Protein AF-A0A1V5MJ09-F1 (afdb_monomer)

Radius of gyration: 31.27 Å; Cα contacts (8 Å, |Δi|>4): 391; chains: 1; bounding box: 77×43×104 Å

Structure (mmCIF, N/CA/C/O backbone):
data_AF-A0A1V5MJ09-F1
#
_entry.id   AF-A0A1V5MJ09-F1
#
loop_
_atom_site.group_PDB
_atom_site.id
_atom_site.type_symbol
_atom_site.label_atom_id
_atom_site.label_alt_id
_atom_site.label_comp_id
_atom_site.label_asym_id
_atom_site.label_entity_id
_atom_site.label_seq_id
_atom_site.pdbx_PDB_ins_code
_atom_site.Cartn_x
_atom_site.Cartn_y
_atom_site.Cartn_z
_atom_site.occupancy
_atom_site.B_iso_or_equiv
_atom_site.auth_seq_id
_atom_site.auth_comp_id
_atom_site.auth_asym_id
_atom_site.auth_atom_id
_atom_site.pdbx_PDB_model_num
ATOM 1 N N . MET A 1 1 ? -15.866 18.749 19.474 1.00 56.16 1 MET A N 1
ATOM 2 C CA . MET A 1 1 ? -15.938 17.269 19.450 1.00 56.16 1 MET A CA 1
ATOM 3 C C . MET A 1 1 ? -15.645 16.747 20.850 1.00 56.16 1 MET A C 1
ATOM 5 O O . MET A 1 1 ? -14.815 17.347 21.524 1.00 56.16 1 MET A O 1
ATOM 9 N N . LYS A 1 2 ? -16.353 15.708 21.320 1.00 68.75 2 LYS A N 1
ATOM 10 C CA . LYS A 1 2 ? -16.026 15.053 22.602 1.00 68.75 2 LYS A CA 1
ATOM 11 C C . LYS A 1 2 ? -14.668 14.352 22.494 1.00 68.75 2 LYS A C 1
ATOM 13 O O . LYS A 1 2 ? -14.278 13.944 21.404 1.00 68.75 2 LYS A O 1
ATOM 18 N N . ALA A 1 3 ? -13.963 14.223 23.617 1.00 85.75 3 ALA A N 1
ATOM 19 C CA . ALA A 1 3 ? -12.730 13.445 23.673 1.00 85.75 3 ALA A CA 1
ATOM 20 C C . ALA A 1 3 ? -13.000 11.974 23.289 1.00 85.75 3 ALA A C 1
ATOM 22 O O . ALA A 1 3 ? -14.082 11.473 23.616 1.00 85.75 3 ALA A O 1
ATOM 23 N N . PRO A 1 4 ? -12.052 11.289 22.620 1.00 91.75 4 PRO A N 1
ATOM 24 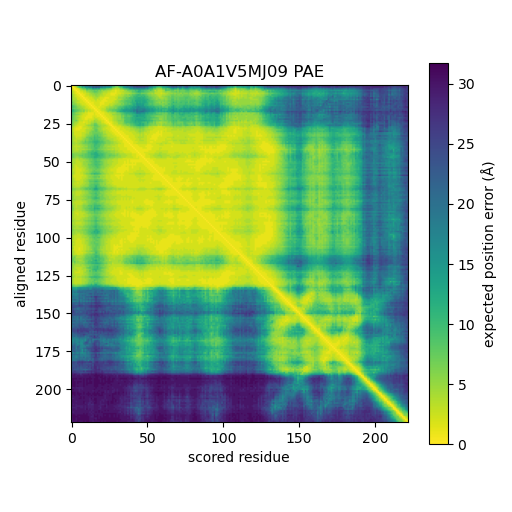C CA . PRO A 1 4 ? -12.192 9.872 22.312 1.00 91.75 4 PRO A CA 1
ATOM 25 C C . PRO A 1 4 ? -12.425 9.046 23.578 1.00 91.75 4 PRO A C 1
ATOM 27 O O . PRO A 1 4 ? -11.717 9.218 24.570 1.00 91.75 4 PRO A O 1
ATOM 30 N N . GLN A 1 5 ? -13.427 8.169 23.556 1.00 93.75 5 GLN A N 1
ATOM 31 C CA . GLN A 1 5 ? -13.810 7.363 24.713 1.00 93.75 5 GLN A CA 1
ATOM 32 C C . GLN A 1 5 ? -14.631 6.135 24.315 1.00 93.75 5 GLN A C 1
ATOM 34 O O . GLN A 1 5 ? -15.333 6.125 23.302 1.00 93.75 5 GLN A O 1
ATOM 39 N N . LYS A 1 6 ? -14.586 5.119 25.178 1.00 92.94 6 LYS A N 1
ATOM 40 C CA . LYS A 1 6 ? -15.503 3.976 25.159 1.00 92.94 6 LYS A CA 1
ATOM 41 C C . LYS A 1 6 ? -16.580 4.229 26.209 1.00 92.94 6 LYS A C 1
ATOM 43 O O . LYS A 1 6 ? -16.255 4.581 27.341 1.00 92.94 6 LYS A O 1
ATOM 48 N N . VAL A 1 7 ? -17.846 4.102 25.829 1.00 91.75 7 VAL A N 1
ATOM 49 C CA . VAL A 1 7 ? -18.998 4.434 26.679 1.00 91.75 7 VAL A CA 1
ATOM 50 C C . VAL A 1 7 ? -19.905 3.221 26.786 1.00 91.75 7 VAL A C 1
ATOM 52 O O . VAL A 1 7 ? -20.152 2.567 25.783 1.00 91.75 7 VAL A O 1
ATOM 55 N N . VAL A 1 8 ? -20.445 2.956 27.974 1.00 91.56 8 VAL A N 1
ATOM 56 C CA . VAL A 1 8 ? -21.533 1.992 28.193 1.00 91.56 8 VAL A CA 1
ATOM 57 C C . VAL A 1 8 ? -22.715 2.746 28.785 1.00 91.56 8 VAL A C 1
ATOM 59 O O . VAL A 1 8 ? -22.535 3.632 29.621 1.00 91.56 8 VAL A O 1
ATOM 62 N N . VAL A 1 9 ? -23.922 2.414 28.338 1.00 91.69 9 VAL A N 1
ATOM 63 C CA . VAL A 1 9 ? -25.163 2.924 28.924 1.00 91.69 9 VAL A CA 1
ATOM 64 C C . VAL A 1 9 ? -25.748 1.809 29.769 1.00 91.69 9 VAL A C 1
ATOM 66 O O . VAL A 1 9 ? -25.871 0.687 29.288 1.00 91.69 9 VAL A O 1
ATOM 69 N N . TYR A 1 10 ? -26.112 2.099 31.014 1.00 94.31 10 TYR A N 1
ATOM 70 C CA . TYR A 1 10 ? -26.772 1.121 31.867 1.00 94.31 10 TYR A CA 1
ATOM 71 C C . TYR A 1 10 ? -27.949 1.724 32.620 1.00 94.31 10 TYR A C 1
ATOM 73 O O . TYR A 1 10 ? -27.957 2.909 32.952 1.00 94.31 10 TYR A O 1
ATOM 81 N N . ALA A 1 11 ? -28.941 0.887 32.901 1.00 95.19 11 ALA A N 1
ATOM 82 C CA . ALA A 1 11 ? -30.053 1.193 33.782 1.00 95.19 11 ALA A CA 1
ATOM 83 C C . ALA A 1 11 ? -29.899 0.384 35.071 1.00 95.19 11 ALA A C 1
ATOM 85 O O . ALA A 1 11 ? -29.705 -0.831 35.025 1.00 95.19 11 ALA A O 1
ATOM 86 N N . ARG A 1 12 ? -29.996 1.059 36.220 1.00 96.25 12 ARG A N 1
ATOM 87 C CA . ARG A 1 12 ? -30.030 0.429 37.544 1.00 96.25 12 ARG A CA 1
ATOM 88 C C . ARG A 1 12 ? -31.443 0.530 38.101 1.00 96.25 12 ARG A C 1
ATOM 90 O O . ARG A 1 12 ? -31.898 1.617 38.441 1.00 96.25 12 ARG A O 1
ATOM 97 N N . LEU A 1 13 ? -32.110 -0.608 38.216 1.00 95.19 13 LEU A N 1
ATOM 98 C CA . LEU A 1 13 ? -33.423 -0.744 38.835 1.00 95.19 13 LEU A CA 1
ATOM 99 C C . LEU A 1 13 ? -33.209 -1.150 40.291 1.00 95.19 13 LEU A C 1
ATOM 101 O O . LEU A 1 13 ? -32.499 -2.121 40.546 1.00 95.19 13 LEU A O 1
ATOM 105 N N . ALA A 1 14 ? -33.785 -0.402 41.228 1.00 95.88 14 ALA A N 1
ATOM 106 C CA . ALA A 1 14 ? -33.755 -0.734 42.646 1.00 95.88 14 ALA A CA 1
ATOM 107 C C . ALA A 1 14 ? -35.166 -0.668 43.227 1.00 95.88 14 ALA A C 1
ATOM 109 O O . ALA A 1 14 ? -35.906 0.263 42.909 1.00 95.88 14 ALA A O 1
ATOM 110 N N . ASP A 1 15 ? -35.528 -1.640 44.061 1.00 95.25 15 ASP A N 1
ATOM 111 C CA . ASP A 1 15 ? -36.788 -1.610 44.805 1.00 95.25 15 ASP A CA 1
ATOM 112 C C . ASP A 1 15 ? -36.607 -1.048 46.228 1.00 95.25 15 ASP A C 1
ATOM 114 O O . ASP A 1 15 ? -35.489 -0.839 46.706 1.00 95.25 15 ASP A O 1
ATOM 118 N N . ASN A 1 16 ? -37.725 -0.796 46.917 1.00 94.62 16 ASN A N 1
ATOM 119 C CA . ASN A 1 16 ? -37.731 -0.231 48.274 1.00 94.62 16 ASN A CA 1
ATOM 120 C C . ASN A 1 16 ? -37.208 -1.196 49.352 1.00 94.62 16 ASN A C 1
ATOM 122 O O . ASN A 1 16 ? -37.076 -0.792 50.506 1.00 94.62 16 ASN A O 1
ATOM 126 N N . VAL A 1 17 ? -36.942 -2.458 49.002 1.00 94.88 17 VAL A N 1
ATOM 127 C CA . VAL A 1 17 ? -36.458 -3.494 49.928 1.00 94.88 17 VAL A CA 1
ATOM 128 C C . VAL A 1 17 ? -34.986 -3.845 49.649 1.00 94.88 17 VAL A C 1
ATOM 130 O O . VAL A 1 17 ? -34.391 -4.647 50.363 1.00 94.88 17 VAL A O 1
ATOM 133 N N . GLY A 1 18 ? -34.359 -3.185 48.668 1.00 92.94 18 GLY A N 1
ATOM 134 C CA . GLY A 1 18 ? -32.923 -3.238 48.404 1.00 92.94 18 GLY A CA 1
ATOM 135 C C . GLY A 1 18 ? -32.491 -4.179 47.277 1.00 92.94 18 GLY A C 1
ATOM 136 O O . GLY A 1 18 ? -31.287 -4.302 47.049 1.00 92.94 18 GLY A O 1
ATOM 137 N N . ASN A 1 19 ? -33.411 -4.810 46.539 1.00 95.75 19 ASN A N 1
ATOM 138 C CA . ASN A 1 19 ? -33.033 -5.608 45.370 1.00 95.75 19 ASN A CA 1
ATOM 139 C C . ASN A 1 19 ? -32.559 -4.697 44.235 1.00 95.75 19 ASN A C 1
ATOM 141 O O . ASN A 1 19 ? -33.131 -3.631 44.007 1.00 95.75 19 ASN A O 1
ATOM 145 N N . VAL A 1 20 ? -31.529 -5.128 43.500 1.00 97.25 20 VAL A N 1
ATOM 146 C CA . VAL A 1 20 ? -30.934 -4.364 42.396 1.00 97.25 20 VAL A CA 1
ATOM 147 C C . VAL A 1 20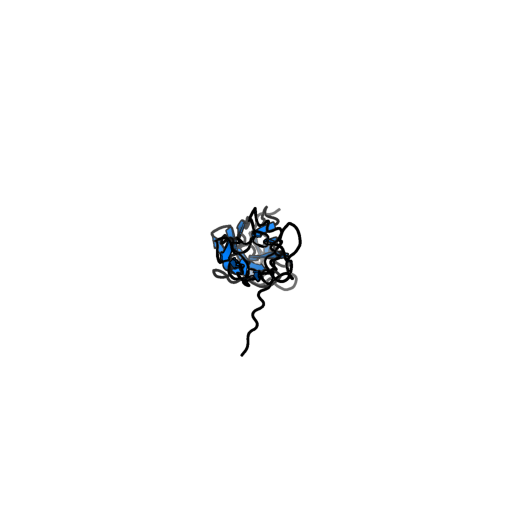 ? -30.832 -5.227 41.146 1.00 97.25 20 VAL A C 1
ATOM 149 O O . VAL A 1 20 ? -30.315 -6.338 41.197 1.00 97.25 20 VAL A O 1
ATOM 152 N N . THR A 1 21 ? -31.265 -4.692 40.005 1.00 96.69 21 THR A N 1
ATOM 153 C CA . THR A 1 21 ? -31.009 -5.259 38.672 1.00 96.69 21 THR A CA 1
ATOM 154 C C . THR A 1 21 ? -30.316 -4.221 37.799 1.00 96.69 21 THR A C 1
ATOM 156 O O . THR A 1 21 ? -30.685 -3.046 37.810 1.00 96.69 21 THR A O 1
ATOM 159 N N . ILE A 1 22 ? -29.307 -4.652 37.042 1.00 95.62 22 ILE A N 1
ATOM 160 C CA . ILE A 1 22 ? -28.576 -3.803 36.101 1.00 95.62 22 ILE A CA 1
ATOM 161 C C . ILE A 1 22 ? -28.806 -4.334 34.688 1.00 95.62 22 ILE A C 1
ATOM 163 O O . ILE A 1 22 ? -28.605 -5.517 34.429 1.00 95.62 22 ILE A O 1
ATOM 167 N N . ILE A 1 23 ? -29.208 -3.446 33.783 1.00 94.75 23 ILE A N 1
ATOM 168 C CA . ILE A 1 23 ? -29.327 -3.717 32.348 1.00 94.75 23 ILE A CA 1
ATOM 169 C C . ILE A 1 23 ? -28.278 -2.857 31.648 1.00 94.75 23 ILE A C 1
ATOM 171 O O . ILE A 1 23 ? -28.276 -1.645 31.842 1.00 94.75 23 ILE A O 1
ATOM 175 N N . ASN A 1 24 ? -27.401 -3.463 30.848 1.00 93.62 24 ASN A N 1
ATOM 176 C CA . ASN A 1 24 ? -26.305 -2.771 30.164 1.00 93.62 24 ASN A CA 1
ATOM 177 C C . ASN A 1 24 ? -26.503 -2.786 28.645 1.00 93.62 24 ASN A C 1
ATOM 179 O O . ASN A 1 24 ? -27.036 -3.749 28.096 1.00 93.62 24 ASN A O 1
ATOM 183 N N . SER A 1 25 ? -26.027 -1.742 27.971 1.00 91.38 25 SER A N 1
ATOM 184 C CA . SER A 1 25 ? -25.791 -1.762 26.531 1.00 91.38 25 SER A CA 1
ATOM 185 C C . SER A 1 25 ? -24.489 -2.492 26.200 1.00 91.38 25 SER A C 1
ATOM 187 O O . SER A 1 25 ? -23.630 -2.685 27.060 1.00 91.38 25 SER A O 1
ATOM 189 N N . ASP A 1 26 ? -24.309 -2.821 24.923 1.00 86.19 26 ASP A N 1
ATOM 190 C CA . ASP A 1 26 ? -23.051 -3.367 24.394 1.00 86.19 26 ASP A CA 1
ATOM 191 C C . ASP A 1 26 ? -21.914 -2.329 24.315 1.00 86.19 26 ASP A C 1
ATOM 193 O O . ASP A 1 26 ? -20.774 -2.658 24.004 1.00 86.19 26 ASP A O 1
ATOM 197 N N . GLY A 1 27 ? -22.222 -1.064 24.604 1.00 89.69 27 GLY A N 1
ATOM 198 C CA . GLY A 1 27 ? -21.291 0.053 24.529 1.00 89.69 27 GLY A CA 1
ATOM 199 C C . GLY A 1 27 ? -21.199 0.730 23.157 1.00 89.69 27 GLY A C 1
ATOM 200 O O . GLY A 1 27 ? -21.798 0.310 22.173 1.00 89.69 27 GLY A O 1
ATOM 201 N N . MET A 1 28 ? -20.479 1.851 23.121 1.00 89.75 28 MET A N 1
ATOM 202 C CA . MET A 1 28 ? -20.224 2.679 21.941 1.00 89.75 28 MET A CA 1
ATOM 203 C C . MET A 1 28 ? -18.794 3.222 21.991 1.00 89.75 28 MET A C 1
ATOM 205 O O . MET A 1 28 ? -18.310 3.633 23.050 1.00 89.75 28 MET A O 1
ATOM 209 N N . VAL A 1 29 ? -18.133 3.272 20.835 1.00 92.94 29 VAL A N 1
ATOM 210 C CA . VAL A 1 29 ? -16.798 3.859 20.679 1.00 92.94 29 VAL A CA 1
ATOM 211 C C . VAL A 1 29 ? -16.931 5.199 19.968 1.00 92.94 29 VAL A C 1
ATOM 2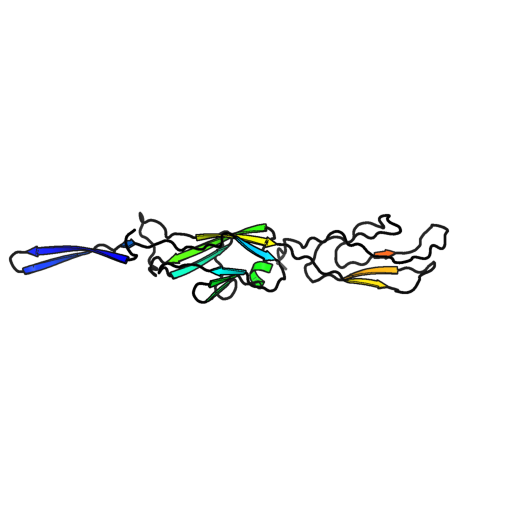13 O O . VAL A 1 29 ? -17.369 5.257 18.826 1.00 92.94 29 VAL A O 1
ATOM 216 N N . ILE A 1 30 ? -16.543 6.279 20.642 1.00 92.88 30 ILE A N 1
ATOM 217 C CA . ILE A 1 30 ? -16.445 7.614 20.047 1.00 92.88 30 ILE A CA 1
ATOM 218 C C . ILE A 1 30 ? -14.963 7.886 19.820 1.00 92.88 30 ILE A C 1
ATOM 220 O O . ILE A 1 30 ? -14.179 7.836 20.768 1.00 92.88 30 ILE A O 1
ATOM 224 N N . TYR A 1 31 ? -14.572 8.176 18.584 1.00 94.50 31 TYR A N 1
ATOM 225 C CA . TYR A 1 31 ? -13.174 8.349 18.203 1.00 94.50 31 TYR A CA 1
ATOM 226 C C . TYR A 1 31 ? -13.007 9.493 17.201 1.00 94.50 31 TYR A C 1
ATOM 228 O O . TYR A 1 31 ? -13.979 9.987 16.636 1.00 94.50 31 TYR A O 1
ATOM 236 N N . ASN A 1 32 ? -11.763 9.939 17.034 1.00 95.25 32 ASN A N 1
ATOM 237 C CA . ASN A 1 32 ? -11.392 10.858 15.965 1.00 95.25 32 ASN A CA 1
ATOM 238 C C . ASN A 1 32 ? -10.736 10.059 14.847 1.00 95.25 32 ASN A C 1
ATOM 240 O O . ASN A 1 32 ? -9.956 9.145 15.128 1.00 95.25 32 ASN A O 1
ATOM 244 N N . ASP A 1 33 ? -11.000 10.448 13.610 1.00 95.81 33 ASP A N 1
ATOM 245 C CA . ASP A 1 33 ? -10.371 9.836 12.450 1.00 95.81 33 ASP A CA 1
ATOM 246 C C . ASP A 1 33 ? -8.855 10.053 12.466 1.00 95.81 33 ASP A C 1
ATOM 248 O O . ASP A 1 33 ? -8.345 11.067 12.965 1.00 95.81 33 ASP A O 1
ATOM 252 N N . ILE A 1 34 ? -8.128 9.069 11.936 1.00 96.00 34 ILE A N 1
ATOM 253 C CA . ILE A 1 34 ? -6.695 9.222 11.694 1.00 96.00 34 ILE A CA 1
ATOM 254 C C . ILE A 1 34 ? -6.471 10.320 10.655 1.00 96.00 34 ILE A C 1
ATOM 256 O O . ILE A 1 34 ? -7.369 10.642 9.882 1.00 96.00 34 ILE A O 1
ATOM 260 N N . LYS A 1 35 ? -5.270 10.899 10.635 1.00 96.12 35 LYS A N 1
ATOM 261 C CA . LYS A 1 35 ? -4.941 11.941 9.661 1.00 96.12 35 LYS A CA 1
ATOM 262 C C . LYS A 1 35 ? -3.513 11.830 9.168 1.00 96.12 35 LYS A C 1
ATOM 264 O O . LYS A 1 35 ? -2.600 11.553 9.943 1.00 96.12 35 LYS A O 1
ATOM 269 N N . THR A 1 36 ? -3.300 12.154 7.901 1.00 97.25 36 THR A N 1
ATOM 270 C CA . THR A 1 36 ? -1.975 12.465 7.357 1.00 97.25 36 THR A CA 1
ATOM 271 C C . THR A 1 36 ? -2.004 13.786 6.588 1.00 97.25 36 THR A C 1
ATOM 273 O O . THR A 1 36 ? -3.059 14.266 6.179 1.00 97.25 36 THR A O 1
ATOM 276 N N . THR A 1 37 ? -0.844 14.418 6.423 1.00 96.38 37 THR A N 1
ATOM 277 C CA . THR A 1 37 ? -0.671 15.565 5.514 1.00 96.38 37 THR A CA 1
ATOM 278 C C . THR A 1 37 ? -0.217 15.127 4.121 1.00 96.38 37 THR A C 1
ATOM 280 O O . THR A 1 37 ? -0.211 15.936 3.194 1.00 96.38 37 THR A O 1
ATOM 283 N N . VAL A 1 38 ? 0.165 13.857 3.961 1.00 96.81 38 VAL A N 1
ATOM 284 C CA . VAL A 1 38 ? 0.625 13.290 2.693 1.00 96.81 38 VAL A CA 1
ATOM 285 C C . VAL A 1 38 ? -0.577 12.842 1.872 1.00 96.81 38 VAL A C 1
ATOM 287 O O . VAL A 1 38 ? -1.235 11.866 2.205 1.00 96.81 38 VAL A O 1
ATOM 290 N N . ILE A 1 39 ? -0.828 13.530 0.762 1.00 96.19 39 ILE A N 1
ATOM 291 C CA . ILE A 1 39 ? -1.904 13.174 -0.178 1.00 96.19 39 ILE A CA 1
ATOM 292 C C . ILE A 1 39 ? -1.449 12.192 -1.265 1.00 96.19 39 ILE A C 1
ATOM 294 O O . ILE A 1 39 ? -2.274 11.500 -1.857 1.00 96.19 39 ILE A O 1
ATOM 298 N N . GLN A 1 40 ? -0.139 12.128 -1.542 1.00 98.19 40 GLN A N 1
ATOM 299 C CA . GLN A 1 40 ? 0.424 11.230 -2.544 1.00 98.19 40 GLN A CA 1
ATOM 300 C C . GLN A 1 40 ? 1.882 10.861 -2.247 1.00 98.19 40 GLN A C 1
ATOM 302 O O . GLN A 1 40 ? 2.722 11.728 -2.000 1.00 98.19 40 GLN A O 1
ATOM 307 N N . LEU A 1 41 ? 2.196 9.574 -2.372 1.00 98.31 41 LEU A N 1
ATOM 308 C CA . LEU A 1 41 ? 3.550 9.039 -2.419 1.00 98.31 41 LEU A CA 1
ATOM 309 C C . LEU A 1 41 ? 4.036 8.939 -3.864 1.00 98.31 41 LEU A C 1
ATOM 311 O O . LEU A 1 41 ? 3.273 8.659 -4.785 1.00 98.31 41 LEU A O 1
ATOM 315 N N . ASN A 1 42 ? 5.332 9.148 -4.064 1.00 97.56 42 ASN A N 1
ATOM 316 C CA . ASN A 1 42 ? 5.982 8.947 -5.351 1.00 97.56 42 ASN A CA 1
ATOM 317 C C . ASN A 1 42 ? 7.102 7.932 -5.170 1.00 97.56 42 ASN A C 1
ATOM 319 O O . ASN A 1 42 ? 7.968 8.126 -4.319 1.00 97.56 42 ASN A O 1
ATOM 323 N N . TYR A 1 43 ? 7.111 6.898 -6.000 1.00 97.31 43 TYR A N 1
ATOM 324 C CA . TYR A 1 43 ? 8.162 5.892 -5.995 1.00 97.31 43 TYR A CA 1
ATOM 325 C C . TYR A 1 43 ? 8.719 5.733 -7.401 1.00 97.31 43 TYR A C 1
ATOM 327 O O . TYR A 1 43 ? 7.962 5.564 -8.349 1.00 97.31 43 TYR A O 1
ATOM 335 N N . THR A 1 44 ? 10.039 5.790 -7.543 1.00 93.62 44 THR A N 1
ATOM 336 C CA . THR A 1 44 ? 10.707 5.445 -8.800 1.00 93.62 44 THR A CA 1
ATOM 337 C C . THR A 1 44 ? 11.163 3.999 -8.713 1.00 93.62 44 THR A C 1
ATOM 339 O O . THR A 1 44 ? 11.877 3.649 -7.769 1.00 93.62 44 THR A O 1
ATOM 342 N N . LYS A 1 45 ? 10.768 3.182 -9.695 1.00 87.75 45 LYS A N 1
ATOM 343 C CA . LYS A 1 45 ? 11.176 1.774 -9.779 1.00 87.75 45 LYS A CA 1
ATOM 344 C C . LYS A 1 45 ? 12.699 1.627 -9.696 1.00 87.75 45 LYS A C 1
ATOM 346 O O . LYS A 1 45 ? 13.431 2.510 -10.144 1.00 87.75 45 LYS A O 1
ATOM 351 N N . LEU A 1 46 ? 13.171 0.532 -9.110 1.00 85.25 46 LEU A N 1
ATOM 352 C CA . LEU A 1 46 ? 14.576 0.163 -8.916 1.00 85.25 46 LEU A CA 1
ATOM 353 C C . LEU A 1 46 ? 15.389 1.175 -8.094 1.00 85.25 46 LEU A C 1
ATOM 355 O O . LEU A 1 46 ? 16.617 1.123 -8.069 1.00 85.25 46 LEU A O 1
ATOM 359 N N . SER A 1 47 ? 14.726 2.106 -7.400 1.00 88.00 47 SER A N 1
ATOM 360 C CA . SER A 1 47 ? 15.414 3.073 -6.538 1.00 88.00 47 SER A CA 1
ATOM 361 C C . SER A 1 47 ? 16.000 2.441 -5.273 1.00 88.00 47 SER A C 1
ATOM 363 O O . SER A 1 47 ? 16.818 3.082 -4.615 1.00 88.00 47 SER A O 1
ATOM 365 N N . ASN A 1 48 ? 15.582 1.215 -4.924 1.00 89.75 48 ASN A N 1
ATOM 366 C CA . ASN A 1 48 ? 15.935 0.506 -3.687 1.00 89.75 48 ASN A CA 1
ATOM 367 C C . ASN A 1 48 ? 15.622 1.305 -2.407 1.00 89.75 48 ASN A C 1
ATOM 369 O O . ASN A 1 48 ? 16.254 1.111 -1.368 1.00 89.75 48 ASN A O 1
ATOM 373 N N . LYS A 1 49 ? 14.669 2.243 -2.483 1.00 95.25 49 LYS A N 1
ATOM 374 C CA . LYS A 1 49 ? 14.253 3.097 -1.366 1.00 95.25 49 LYS A CA 1
ATOM 375 C C . LYS A 1 49 ? 12.780 2.892 -1.067 1.00 95.25 49 LYS A C 1
ATOM 377 O O . LYS A 1 49 ? 11.939 3.156 -1.919 1.00 95.25 49 LYS A O 1
ATOM 382 N N . ASP A 1 50 ? 12.478 2.443 0.142 1.00 98.06 50 ASP A N 1
ATOM 383 C CA . ASP A 1 50 ? 11.100 2.308 0.611 1.00 98.06 50 ASP A CA 1
ATOM 384 C C . ASP A 1 50 ? 10.373 3.663 0.548 1.00 98.06 50 ASP A C 1
ATOM 386 O O . ASP A 1 50 ? 10.961 4.715 0.817 1.00 98.06 50 ASP A O 1
ATOM 390 N N . ALA A 1 51 ? 9.085 3.639 0.202 1.00 98.12 51 ALA A N 1
ATOM 391 C CA . ALA A 1 51 ? 8.224 4.815 0.292 1.00 98.12 51 ALA A CA 1
ATOM 392 C C . ALA A 1 51 ? 7.542 4.823 1.660 1.00 98.12 51 ALA A C 1
ATOM 394 O O . ALA A 1 51 ? 7.081 3.778 2.116 1.00 98.12 51 ALA A O 1
ATOM 395 N N . SER A 1 52 ? 7.454 5.975 2.323 1.00 97.75 52 SER A N 1
ATOM 396 C CA . SER A 1 52 ? 6.885 6.037 3.667 1.00 97.75 52 SER A CA 1
ATOM 397 C C . SER A 1 52 ? 5.875 7.155 3.857 1.00 97.75 52 SER A C 1
ATOM 399 O O . SER A 1 52 ? 5.977 8.230 3.268 1.00 97.75 52 SER A O 1
ATOM 401 N N . VAL A 1 53 ? 4.901 6.887 4.720 1.00 98.31 53 VAL A N 1
ATOM 402 C CA . VAL A 1 53 ? 3.890 7.842 5.172 1.00 98.31 53 VAL A CA 1
ATOM 403 C C . VAL A 1 53 ? 3.796 7.786 6.692 1.00 98.31 53 VAL A C 1
ATOM 405 O O . VAL A 1 53 ? 3.934 6.721 7.294 1.00 98.31 53 VAL A O 1
ATOM 408 N N . SER A 1 54 ? 3.576 8.945 7.307 1.00 97.62 54 SER A N 1
ATOM 409 C CA . SER A 1 54 ? 3.298 9.064 8.736 1.00 97.62 54 SER A CA 1
ATOM 410 C C . SER A 1 54 ? 1.835 9.415 8.962 1.00 97.62 54 SER A C 1
ATOM 412 O O . SER A 1 54 ? 1.271 10.235 8.225 1.00 97.62 54 SER A O 1
ATOM 414 N N . TYR A 1 55 ? 1.244 8.821 9.994 1.00 98.00 55 TYR A N 1
ATOM 415 C CA . TYR A 1 55 ? -0.117 9.104 10.433 1.00 98.00 55 TYR A CA 1
ATOM 416 C C . TYR A 1 55 ? -0.136 9.665 11.852 1.00 98.00 55 TYR A C 1
ATOM 418 O O . TYR A 1 55 ? 0.608 9.239 12.736 1.00 98.00 55 TYR A O 1
ATOM 426 N N . ASP A 1 56 ? -1.055 10.589 12.098 1.00 97.50 56 ASP A N 1
ATOM 427 C CA . ASP A 1 56 ? -1.561 10.834 13.438 1.00 97.50 56 ASP A CA 1
ATOM 428 C C . ASP A 1 56 ? -2.717 9.867 13.691 1.00 97.50 56 ASP A C 1
ATOM 430 O O . ASP A 1 56 ? -3.825 10.046 13.182 1.00 97.50 56 ASP A O 1
ATOM 434 N N . PHE A 1 57 ? -2.438 8.816 14.460 1.00 96.06 57 PHE A N 1
ATOM 435 C CA . PHE A 1 57 ? -3.414 7.772 14.745 1.00 96.06 57 PHE A CA 1
ATOM 436 C C . PHE A 1 57 ? -4.525 8.215 15.705 1.00 96.06 57 PHE A C 1
ATOM 438 O O . PHE A 1 57 ? -5.508 7.492 15.840 1.00 96.06 57 PHE A O 1
ATOM 445 N N . LYS A 1 58 ? -4.410 9.368 16.384 1.00 95.31 58 LYS A N 1
ATOM 446 C CA . LYS A 1 58 ? -5.445 9.895 17.300 1.00 95.31 58 LYS A CA 1
ATOM 447 C C . LYS A 1 58 ? -5.982 8.878 18.329 1.00 95.31 58 LYS A C 1
ATOM 449 O O . LYS A 1 58 ? -7.141 8.944 18.732 1.00 95.31 58 LYS A O 1
ATOM 454 N N . GLY A 1 59 ? -5.126 7.957 18.781 1.00 94.25 59 GLY A N 1
ATOM 455 C CA . GLY A 1 59 ? -5.469 6.893 19.735 1.00 94.25 59 GLY A CA 1
ATOM 456 C C . GLY A 1 59 ? -6.057 5.623 19.109 1.00 94.25 59 GLY A C 1
ATOM 457 O O . GLY A 1 59 ? -6.294 4.655 19.826 1.00 94.25 59 GLY A O 1
ATOM 458 N N . ASN A 1 60 ? -6.271 5.596 17.793 1.00 96.75 60 ASN A N 1
ATOM 459 C CA . ASN A 1 60 ? -6.635 4.387 17.061 1.00 96.75 60 ASN A CA 1
ATOM 460 C C . ASN A 1 60 ? -5.425 3.462 16.896 1.00 96.75 60 ASN A C 1
ATOM 462 O O . ASN A 1 60 ? -4.271 3.882 16.991 1.00 96.75 60 ASN A O 1
ATOM 466 N N . THR A 1 61 ? -5.691 2.188 16.626 1.00 96.81 61 THR A N 1
ATOM 467 C CA . THR A 1 61 ? -4.647 1.185 16.397 1.00 96.81 61 THR A CA 1
ATOM 468 C C . THR A 1 61 ? -4.645 0.794 14.931 1.00 96.81 61 THR A C 1
ATOM 470 O O . THR A 1 61 ? -5.697 0.459 14.394 1.00 96.81 61 THR A O 1
ATOM 473 N N . PHE A 1 62 ? -3.481 0.817 14.283 1.00 97.50 62 PHE A N 1
ATOM 474 C CA . PHE A 1 62 ? -3.345 0.335 12.910 1.00 97.50 62 PHE A CA 1
ATOM 475 C C . PHE A 1 62 ? -3.896 -1.094 12.771 1.00 97.50 62 PHE A C 1
ATOM 477 O O . PHE A 1 62 ? -3.612 -1.951 13.610 1.00 97.50 62 PHE A O 1
ATOM 484 N N . LYS A 1 63 ? -4.670 -1.343 11.710 1.00 96.94 63 LYS A N 1
ATOM 485 C CA . LYS A 1 63 ? -5.241 -2.658 11.403 1.00 96.94 63 LYS A CA 1
ATOM 486 C C . LYS A 1 63 ? -4.543 -3.290 10.205 1.00 96.94 63 LYS A C 1
ATOM 488 O O . LYS A 1 63 ? -3.899 -4.324 10.345 1.00 96.94 63 LYS A O 1
ATOM 493 N N . GLU A 1 64 ? -4.669 -2.669 9.040 1.00 97.44 64 GLU A N 1
ATOM 494 C CA . GLU A 1 64 ? -4.156 -3.197 7.776 1.00 97.44 64 GLU A CA 1
ATOM 495 C C . GLU A 1 64 ? -3.936 -2.070 6.764 1.00 97.44 64 GLU A C 1
ATOM 497 O O . GLU A 1 64 ? -4.487 -0.969 6.879 1.00 97.44 64 GLU A O 1
ATOM 502 N N . LEU A 1 65 ? -3.105 -2.377 5.772 1.00 98.38 65 LEU A N 1
ATOM 503 C CA . LEU A 1 65 ? -2.799 -1.522 4.638 1.00 98.38 65 LEU A CA 1
ATOM 504 C C . LEU A 1 65 ? -3.254 -2.248 3.378 1.00 98.38 65 LEU A C 1
ATOM 506 O O . LEU A 1 65 ? -2.914 -3.417 3.189 1.00 98.38 65 LEU A O 1
ATOM 510 N N . LEU A 1 66 ? -4.003 -1.562 2.527 1.00 98.38 66 LEU A N 1
ATOM 511 C CA . LEU A 1 66 ? -4.442 -2.087 1.245 1.00 98.38 66 LEU A CA 1
ATOM 512 C C . LEU A 1 66 ? -3.854 -1.250 0.117 1.00 98.38 66 LEU A C 1
ATOM 514 O O . LEU A 1 66 ? -3.738 -0.028 0.237 1.00 98.38 66 LEU A O 1
ATOM 518 N N . LEU A 1 67 ? -3.535 -1.909 -0.990 1.00 98.06 67 LEU A N 1
ATOM 519 C CA . LEU A 1 67 ? -3.243 -1.265 -2.262 1.00 98.06 67 LEU A CA 1
ATOM 520 C C . LEU A 1 67 ? -4.258 -1.747 -3.294 1.00 98.06 67 LEU A C 1
ATOM 522 O O . LEU A 1 67 ? -4.342 -2.947 -3.528 1.00 98.06 67 LEU A O 1
ATOM 526 N N . ASP A 1 68 ? -5.021 -0.827 -3.884 1.00 96.69 68 ASP A N 1
ATOM 527 C CA . ASP A 1 68 ? -6.080 -1.144 -4.858 1.00 96.69 68 ASP A CA 1
ATOM 528 C C . ASP A 1 68 ? -6.986 -2.300 -4.390 1.00 96.69 68 ASP A C 1
ATOM 530 O O . ASP A 1 68 ? -7.256 -3.250 -5.118 1.00 96.69 68 ASP A O 1
ATOM 534 N N . ASP A 1 69 ? -7.409 -2.228 -3.123 1.00 94.12 69 ASP A N 1
ATOM 535 C CA . ASP A 1 69 ? -8.260 -3.212 -2.434 1.00 94.12 69 ASP A CA 1
ATOM 536 C C . ASP A 1 69 ? -7.617 -4.585 -2.149 1.00 94.12 69 ASP A C 1
ATOM 538 O O . ASP A 1 69 ? -8.264 -5.470 -1.588 1.00 94.12 69 ASP A O 1
ATOM 542 N N . VAL A 1 70 ? -6.320 -4.748 -2.420 1.00 96.69 70 VAL A N 1
ATOM 543 C CA . VAL A 1 70 ? -5.538 -5.923 -2.014 1.00 96.69 70 VAL A CA 1
ATOM 544 C C . VAL A 1 70 ? -4.865 -5.669 -0.670 1.00 96.69 70 VAL A C 1
ATOM 546 O O . VAL A 1 70 ? -4.084 -4.729 -0.523 1.00 96.69 70 VAL A O 1
ATOM 549 N N . VAL A 1 71 ? -5.139 -6.531 0.311 1.00 98.00 71 VAL A N 1
ATOM 550 C CA . VAL A 1 71 ? -4.494 -6.481 1.631 1.00 98.00 71 VAL A CA 1
ATOM 551 C C . VAL A 1 71 ? -3.014 -6.831 1.502 1.00 98.00 71 VAL A C 1
ATOM 553 O O . VAL A 1 71 ? -2.652 -7.892 0.992 1.00 98.00 71 VAL A O 1
ATOM 556 N N . LEU A 1 72 ? -2.157 -5.941 1.996 1.00 98.50 72 LEU A N 1
ATOM 557 C CA . LEU A 1 72 ? -0.713 -6.127 1.989 1.00 98.50 72 LEU A CA 1
ATOM 558 C C . LEU A 1 72 ? -0.250 -6.948 3.196 1.00 98.50 72 LEU A C 1
ATOM 560 O O . LEU A 1 72 ? -0.853 -6.919 4.270 1.00 98.50 72 LEU A O 1
ATOM 564 N N . ARG A 1 73 ? 0.867 -7.662 3.046 1.00 98.25 73 ARG A N 1
ATOM 565 C CA . ARG A 1 73 ? 1.442 -8.498 4.106 1.00 98.25 73 ARG A CA 1
ATOM 566 C C . ARG A 1 73 ? 2.454 -7.707 4.929 1.00 98.25 73 ARG A C 1
ATOM 568 O O . ARG A 1 73 ? 3.467 -7.229 4.411 1.00 98.25 73 ARG A O 1
ATOM 575 N N . ASN A 1 74 ? 2.212 -7.619 6.233 1.00 97.19 74 ASN A N 1
ATOM 576 C CA . ASN A 1 74 ? 3.140 -6.997 7.174 1.00 97.19 74 ASN A CA 1
ATOM 577 C C . ASN A 1 74 ? 4.492 -7.740 7.200 1.00 97.19 74 ASN A C 1
ATOM 579 O O . ASN A 1 74 ? 4.536 -8.966 7.121 1.00 97.19 74 ASN A O 1
ATOM 583 N N . ASN A 1 75 ? 5.586 -6.992 7.325 1.00 97.38 75 ASN A N 1
ATOM 584 C CA . ASN A 1 75 ? 6.982 -7.432 7.237 1.00 97.38 75 ASN A CA 1
ATOM 585 C C . ASN A 1 75 ? 7.411 -8.054 5.896 1.00 97.38 75 ASN A C 1
ATOM 587 O O . ASN A 1 75 ? 8.534 -8.546 5.795 1.00 97.38 75 ASN A O 1
ATOM 591 N N . VAL A 1 76 ? 6.565 -8.002 4.862 1.00 97.75 76 VAL A N 1
ATOM 592 C CA . VAL A 1 76 ? 6.903 -8.471 3.509 1.00 97.75 76 VAL A CA 1
ATOM 593 C C . VAL A 1 76 ? 6.693 -7.359 2.489 1.00 97.75 76 VAL A C 1
ATOM 595 O O . VAL A 1 76 ? 7.643 -6.941 1.834 1.00 97.75 76 VAL A O 1
ATOM 598 N N . ASP A 1 77 ? 5.468 -6.844 2.399 1.00 98.56 77 ASP A N 1
ATOM 599 C CA . ASP A 1 77 ? 5.093 -5.797 1.445 1.00 98.56 77 ASP A CA 1
ATOM 600 C C . ASP A 1 77 ? 5.253 -4.398 2.067 1.00 98.56 77 ASP A C 1
ATOM 602 O O . ASP A 1 77 ? 5.526 -3.411 1.381 1.00 98.56 77 ASP A O 1
ATOM 606 N N . TYR A 1 78 ? 5.134 -4.309 3.395 1.00 98.62 78 TYR A N 1
ATOM 607 C CA . TYR A 1 78 ? 5.372 -3.094 4.169 1.00 98.62 78 TYR A CA 1
ATOM 608 C C . TYR A 1 78 ? 5.853 -3.410 5.594 1.00 98.62 78 TYR A C 1
ATOM 610 O O . TYR A 1 78 ? 5.738 -4.538 6.066 1.00 98.62 78 TYR A O 1
ATOM 618 N N . THR A 1 79 ? 6.381 -2.408 6.295 1.00 98.25 79 THR A N 1
ATOM 619 C CA . THR A 1 79 ? 6.738 -2.466 7.727 1.00 98.25 79 THR A CA 1
ATOM 620 C C . THR A 1 79 ? 6.195 -1.248 8.467 1.00 98.25 79 THR A C 1
ATOM 622 O O . THR A 1 79 ? 6.015 -0.193 7.858 1.00 98.25 79 THR A O 1
ATOM 625 N N . ILE A 1 80 ? 5.985 -1.359 9.779 1.00 97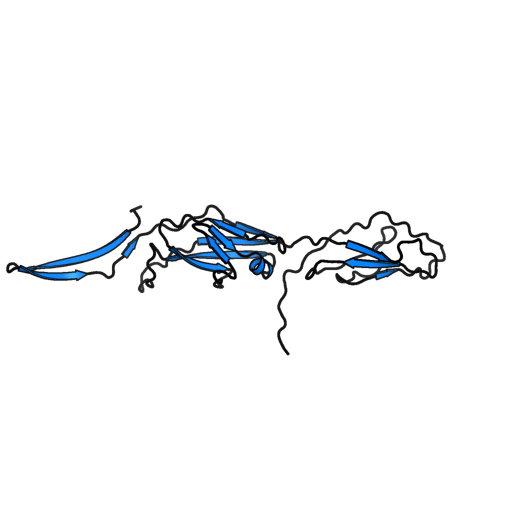.44 80 ILE A N 1
ATOM 626 C CA . ILE A 1 80 ? 5.513 -0.258 10.631 1.00 97.44 80 ILE A CA 1
ATOM 627 C C . ILE A 1 80 ? 6.556 0.039 11.706 1.00 97.44 80 ILE A C 1
ATOM 629 O O . ILE A 1 80 ? 7.071 -0.881 12.338 1.00 97.44 80 ILE A O 1
ATOM 633 N N . ASN A 1 81 ? 6.842 1.319 11.939 1.00 96.44 81 ASN A N 1
ATOM 634 C CA . ASN A 1 81 ? 7.657 1.773 13.062 1.00 96.44 81 ASN A CA 1
ATOM 635 C C . ASN A 1 81 ? 7.030 3.022 13.696 1.00 96.44 81 ASN A C 1
ATOM 637 O O . ASN A 1 81 ? 7.088 4.121 13.137 1.00 96.44 81 ASN A O 1
ATOM 641 N N . GLY A 1 82 ? 6.403 2.843 14.860 1.00 95.06 82 GLY A N 1
ATOM 642 C CA . GLY A 1 82 ? 5.621 3.891 15.509 1.00 95.06 82 GLY A CA 1
ATOM 643 C C . GLY A 1 82 ? 4.510 4.390 14.586 1.00 95.06 82 GLY A C 1
ATOM 644 O O . GLY A 1 82 ? 3.658 3.617 14.156 1.00 95.06 82 GLY A O 1
ATOM 645 N N . ASN A 1 83 ? 4.554 5.677 14.250 1.00 96.38 83 ASN A N 1
ATOM 646 C CA . ASN A 1 83 ? 3.553 6.313 13.392 1.00 96.38 83 ASN A CA 1
ATOM 647 C C . ASN A 1 83 ? 3.836 6.175 11.889 1.00 96.38 83 ASN A C 1
ATOM 649 O O . ASN A 1 83 ? 3.040 6.637 11.071 1.00 96.38 83 ASN A O 1
ATOM 653 N N . TRP A 1 84 ? 4.969 5.574 11.526 1.00 97.81 84 TRP A N 1
ATOM 654 C CA . TRP A 1 84 ? 5.414 5.458 10.146 1.00 97.81 84 TRP A CA 1
ATOM 655 C C . TRP A 1 84 ? 5.093 4.093 9.561 1.00 97.81 84 TRP A C 1
ATOM 657 O O . TRP A 1 84 ? 5.403 3.057 10.150 1.00 97.81 84 TRP A O 1
ATOM 667 N N . ILE A 1 85 ? 4.549 4.112 8.351 1.00 98.31 85 ILE A N 1
ATOM 668 C CA . ILE A 1 85 ? 4.361 2.947 7.496 1.00 98.31 85 ILE A CA 1
ATOM 669 C C . ILE A 1 85 ? 5.341 3.065 6.333 1.00 98.31 85 ILE A C 1
ATOM 671 O O . ILE A 1 85 ? 5.388 4.099 5.669 1.00 98.31 85 ILE A O 1
ATOM 675 N N . TYR A 1 86 ? 6.113 2.010 6.087 1.00 98.38 86 TYR A N 1
ATOM 676 C CA . TYR A 1 86 ? 7.106 1.920 5.018 1.00 98.38 86 TYR A CA 1
ATOM 677 C C . TYR A 1 86 ? 6.688 0.834 4.030 1.00 98.38 86 TYR A C 1
ATOM 679 O O . TYR A 1 86 ? 6.756 -0.347 4.362 1.00 98.38 86 TYR A O 1
ATOM 687 N N . LEU A 1 87 ? 6.273 1.223 2.828 1.00 98.69 87 LEU A N 1
ATOM 688 C CA . LEU A 1 87 ? 6.043 0.327 1.697 1.00 98.69 87 LEU A CA 1
ATOM 689 C C . LEU A 1 87 ? 7.393 -0.120 1.131 1.00 98.69 87 LEU A C 1
ATOM 691 O O . LEU A 1 87 ? 8.220 0.715 0.749 1.00 98.69 87 LEU A O 1
ATOM 695 N N . LYS A 1 88 ? 7.616 -1.435 1.087 1.00 98.50 88 LYS A N 1
ATOM 696 C CA . LYS A 1 88 ? 8.899 -2.015 0.693 1.00 98.50 88 LYS A CA 1
ATOM 697 C C . LYS A 1 88 ? 9.158 -1.781 -0.785 1.00 98.50 88 LYS A C 1
ATOM 699 O O . LYS A 1 88 ? 8.325 -2.107 -1.626 1.00 98.50 88 LYS A O 1
ATOM 704 N N . SER A 1 89 ? 10.341 -1.272 -1.107 1.00 96.38 89 SER A N 1
ATOM 705 C CA . SER A 1 89 ? 10.791 -1.085 -2.492 1.00 96.38 89 SER A CA 1
ATOM 706 C C . SER A 1 89 ? 10.687 -2.371 -3.318 1.00 96.38 89 SER A C 1
ATOM 708 O O . SER A 1 89 ? 10.208 -2.319 -4.444 1.00 96.38 89 SER A O 1
ATOM 710 N N . SER A 1 90 ? 11.003 -3.530 -2.730 1.00 94.81 90 SER A N 1
ATOM 711 C CA . SER A 1 90 ? 10.835 -4.843 -3.369 1.00 94.81 90 SER A CA 1
ATOM 712 C C . SER A 1 90 ? 9.395 -5.140 -3.798 1.00 94.81 90 SER A C 1
ATOM 714 O O . SER A 1 90 ? 9.194 -5.745 -4.845 1.00 94.81 90 SER A O 1
ATOM 716 N N . TYR A 1 91 ? 8.397 -4.708 -3.023 1.00 97.00 91 TYR A N 1
ATOM 717 C CA . TYR A 1 91 ? 6.985 -4.820 -3.390 1.00 97.00 91 TYR A CA 1
ATOM 718 C C . TYR A 1 91 ? 6.597 -3.767 -4.432 1.00 97.00 91 TYR A C 1
ATOM 720 O O . TYR A 1 91 ? 5.986 -4.095 -5.448 1.00 97.00 91 TYR A O 1
ATOM 728 N N . LEU A 1 92 ? 7.008 -2.512 -4.234 1.00 96.88 92 LEU A N 1
ATOM 729 C CA . LEU A 1 92 ? 6.716 -1.405 -5.152 1.00 96.88 92 LEU A CA 1
ATOM 730 C C . LEU A 1 92 ? 7.282 -1.643 -6.565 1.00 96.88 92 LEU A C 1
ATOM 732 O O . LEU A 1 92 ? 6.685 -1.234 -7.563 1.00 96.88 92 LEU A O 1
ATOM 736 N N . ASP A 1 93 ? 8.398 -2.362 -6.670 1.00 93.44 93 ASP A N 1
ATOM 737 C CA . ASP A 1 93 ? 8.992 -2.773 -7.940 1.00 93.44 93 ASP A CA 1
ATOM 738 C C . ASP A 1 93 ? 8.180 -3.820 -8.707 1.00 93.44 93 ASP A C 1
ATOM 740 O O . ASP A 1 93 ? 8.350 -3.946 -9.922 1.00 93.44 93 ASP A O 1
ATOM 744 N N . THR A 1 94 ? 7.229 -4.496 -8.068 1.00 93.56 94 THR A N 1
ATOM 745 C CA . THR A 1 94 ? 6.312 -5.424 -8.752 1.00 93.56 94 THR A CA 1
ATOM 746 C C . THR A 1 94 ? 5.122 -4.719 -9.406 1.00 93.56 94 THR A C 1
ATOM 748 O O . THR A 1 94 ? 4.503 -5.266 -10.315 1.00 93.56 94 THR A O 1
ATOM 751 N N . LEU A 1 95 ? 4.821 -3.485 -8.989 1.00 93.44 95 LEU A N 1
ATOM 752 C CA . LEU A 1 95 ? 3.635 -2.752 -9.430 1.00 93.44 95 LEU A CA 1
ATOM 753 C C . LEU A 1 95 ? 3.790 -2.194 -10.848 1.00 93.44 95 LEU A C 1
ATOM 755 O O . LEU A 1 95 ? 4.889 -1.823 -11.282 1.00 93.44 95 LEU A O 1
ATOM 759 N N . ALA A 1 96 ? 2.674 -2.074 -11.562 1.00 90.69 96 ALA A N 1
ATOM 760 C CA . ALA A 1 96 ? 2.644 -1.344 -12.822 1.00 90.69 96 ALA A CA 1
ATOM 761 C C . ALA A 1 96 ? 3.011 0.136 -12.606 1.00 90.69 96 ALA A C 1
ATOM 763 O O . ALA A 1 96 ? 2.824 0.695 -11.531 1.00 90.69 96 ALA A O 1
ATOM 764 N N . ALA A 1 97 ? 3.567 0.789 -13.628 1.00 89.62 97 ALA A N 1
ATOM 765 C CA . ALA A 1 97 ? 3.761 2.236 -13.565 1.00 89.62 97 ALA A CA 1
ATOM 766 C C . ALA A 1 97 ? 2.412 2.947 -13.723 1.00 89.62 97 ALA A C 1
ATOM 768 O O . ALA A 1 97 ? 1.638 2.595 -14.613 1.00 89.62 97 ALA A O 1
ATOM 769 N N . GLY A 1 98 ? 2.162 3.971 -12.912 1.00 93.12 98 GLY A N 1
ATOM 770 C CA . GLY A 1 98 ? 0.879 4.665 -12.882 1.00 93.12 98 GLY A CA 1
ATOM 771 C C . GLY A 1 98 ? 0.437 5.023 -11.470 1.00 93.12 98 GLY A C 1
ATOM 772 O O . GLY A 1 98 ? 1.221 4.964 -10.523 1.00 93.12 98 GLY A O 1
ATOM 773 N N . LEU A 1 99 ? -0.819 5.450 -11.357 1.00 97.56 99 LEU A N 1
ATOM 774 C CA . LEU A 1 99 ? -1.442 5.808 -10.090 1.00 97.56 99 LEU A CA 1
ATOM 775 C C . LEU A 1 99 ? -2.142 4.591 -9.479 1.00 97.56 99 LEU A C 1
ATOM 777 O O . LEU A 1 99 ? -2.937 3.937 -10.147 1.00 97.56 99 LEU A O 1
ATOM 781 N N . HIS A 1 100 ? -1.878 4.371 -8.199 1.00 98.38 100 HIS A N 1
ATOM 782 C CA . HIS A 1 100 ? -2.524 3.391 -7.335 1.00 98.38 100 HIS A CA 1
ATOM 783 C C . HIS A 1 100 ? -3.132 4.093 -6.118 1.00 98.38 100 HIS A C 1
ATOM 785 O O . HIS A 1 100 ? -2.771 5.234 -5.804 1.00 98.38 100 HIS A O 1
ATOM 791 N N . THR A 1 101 ? -4.020 3.407 -5.403 1.00 98.38 101 THR A N 1
ATOM 792 C CA . THR A 1 101 ? -4.644 3.913 -4.175 1.00 98.38 101 THR A CA 1
ATOM 793 C C . THR A 1 101 ? -4.184 3.102 -2.974 1.00 98.38 101 THR A C 1
ATOM 795 O O . THR A 1 101 ? -4.402 1.894 -2.911 1.00 98.38 101 THR A O 1
ATOM 798 N N . VAL A 1 102 ? -3.587 3.776 -1.991 1.00 98.50 102 VAL A N 1
ATOM 799 C CA . VAL A 1 102 ? -3.255 3.188 -0.689 1.00 98.50 102 VAL A CA 1
ATOM 800 C C . VAL A 1 102 ? -4.378 3.510 0.286 1.00 98.50 102 VAL A C 1
ATOM 802 O O . VAL A 1 102 ? -4.725 4.680 0.451 1.00 98.50 102 VAL A O 1
ATOM 805 N N . LYS A 1 103 ? -4.919 2.487 0.948 1.00 98.38 103 LYS A N 1
ATOM 806 C CA . LYS A 1 103 ? -5.940 2.623 1.993 1.00 98.38 103 LYS A CA 1
ATOM 807 C C . LYS A 1 103 ? -5.398 2.100 3.316 1.00 98.38 103 LYS A C 1
ATOM 809 O O . LYS A 1 103 ? -4.925 0.969 3.390 1.00 98.38 103 LYS A O 1
ATOM 814 N N . THR A 1 104 ? -5.507 2.907 4.361 1.00 98.06 104 THR A N 1
ATOM 815 C CA . THR A 1 104 ? -5.119 2.539 5.723 1.00 98.06 104 THR A CA 1
ATOM 816 C C . THR A 1 104 ? -6.370 2.426 6.573 1.00 98.06 104 THR A C 1
ATOM 818 O O . THR A 1 104 ? -7.127 3.391 6.698 1.00 98.06 104 THR A O 1
ATOM 821 N N . THR A 1 105 ? -6.576 1.262 7.187 1.00 97.44 105 THR A N 1
ATOM 822 C CA . THR A 1 105 ? -7.675 1.056 8.135 1.00 97.44 105 THR A CA 1
ATOM 823 C C . THR A 1 105 ? -7.131 0.896 9.551 1.00 97.44 105 THR A C 1
ATOM 825 O O . THR A 1 105 ? -5.968 0.538 9.773 1.00 97.44 105 THR A O 1
ATOM 828 N N . CYS A 1 106 ? -7.968 1.206 10.535 1.00 96.62 106 CYS A N 1
ATOM 829 C CA . CYS A 1 106 ? -7.615 1.144 11.946 1.00 96.62 106 CYS A CA 1
ATOM 830 C C . CYS A 1 106 ? -8.746 0.536 12.771 1.00 96.62 106 CYS A C 1
ATOM 832 O O . CYS A 1 106 ? -9.915 0.602 12.399 1.00 96.62 106 CYS A O 1
ATOM 834 N N . TYR A 1 107 ? -8.381 0.001 13.930 1.00 96.88 107 TYR A N 1
ATOM 835 C CA . TYR A 1 107 ? -9.294 -0.315 15.015 1.00 96.88 107 TYR A CA 1
ATOM 836 C C . TYR A 1 107 ? -9.567 0.951 15.840 1.00 96.88 107 TYR A C 1
ATOM 838 O O . TYR A 1 107 ? -8.628 1.481 16.459 1.00 96.88 107 TYR A O 1
ATOM 846 N N . PRO A 1 108 ? -10.820 1.442 15.882 1.00 95.62 108 PRO A N 1
ATOM 847 C CA . PRO A 1 108 ? -11.192 2.596 16.691 1.00 95.62 108 PRO A CA 1
ATOM 848 C C . PRO A 1 108 ? -10.847 2.392 18.166 1.00 95.62 108 PRO A C 1
ATOM 850 O O . PRO A 1 108 ? -11.355 1.469 18.806 1.00 95.62 108 PRO A O 1
ATOM 853 N N . LEU A 1 109 ? -9.952 3.218 18.715 1.00 95.50 109 LEU A N 1
ATOM 854 C CA . LEU A 1 109 ? -9.427 3.069 20.086 1.00 95.50 109 LEU A CA 1
ATOM 855 C C . LEU A 1 109 ? -9.006 1.625 20.455 1.00 95.50 109 LEU A C 1
ATOM 857 O O . LEU A 1 109 ? -9.210 1.169 21.589 1.00 95.50 109 LEU A O 1
ATOM 861 N N . GLY A 1 110 ? -8.479 0.881 19.478 1.00 95.25 110 GLY A N 1
ATOM 862 C CA . GLY A 1 110 ? -8.038 -0.506 19.640 1.00 95.25 110 GLY A CA 1
ATOM 863 C C . GLY A 1 110 ? -9.160 -1.532 19.833 1.00 95.25 110 GLY A C 1
ATOM 864 O O . GLY A 1 110 ? -8.886 -2.642 20.276 1.00 95.25 110 GLY A O 1
ATOM 865 N N . VAL A 1 111 ? -10.422 -1.188 19.555 1.00 94.81 111 VAL A N 1
ATOM 866 C CA . VAL A 1 111 ? -11.532 -2.154 19.579 1.00 94.81 111 VAL A CA 1
ATOM 867 C C . VAL A 1 111 ? -11.506 -2.988 18.304 1.00 94.81 111 VAL A C 1
ATOM 869 O O . VAL A 1 111 ? -11.679 -2.460 17.208 1.00 94.81 111 VAL A O 1
ATOM 872 N N . THR A 1 112 ? -11.271 -4.289 18.463 1.00 94.31 112 THR A N 1
ATOM 873 C CA . THR A 1 112 ? -11.168 -5.264 17.364 1.00 94.31 112 THR A CA 1
ATOM 874 C C . THR A 1 112 ? -12.484 -5.961 17.042 1.00 94.31 112 THR A C 1
ATOM 876 O O . THR A 1 112 ? -12.569 -6.699 16.061 1.00 94.31 112 THR A O 1
ATOM 879 N N . GLU A 1 113 ? -13.511 -5.732 17.858 1.00 89.56 113 GLU A N 1
ATOM 880 C CA . GLU A 1 113 ? -14.847 -6.258 17.624 1.00 89.56 113 GLU A CA 1
ATOM 881 C C . GLU A 1 113 ? -15.420 -5.692 16.326 1.00 89.56 113 GLU A C 1
ATOM 883 O O . GLU A 1 113 ? -15.252 -4.515 15.997 1.00 89.56 113 GLU A O 1
ATOM 888 N N . THR A 1 114 ? -16.107 -6.548 15.572 1.00 87.38 114 THR A N 1
ATOM 889 C CA . THR A 1 114 ? -16.785 -6.107 14.355 1.00 87.38 114 THR A CA 1
ATOM 890 C C . THR A 1 114 ? -17.980 -5.236 14.744 1.00 87.38 114 THR A C 1
ATOM 892 O O . THR A 1 114 ? -18.783 -5.673 15.575 1.00 87.38 114 THR A O 1
ATOM 895 N N . PRO A 1 115 ? -18.132 -4.032 14.159 1.00 87.94 115 PRO A N 1
ATOM 896 C CA . PRO A 1 115 ? -19.298 -3.196 14.406 1.00 87.94 115 PRO A CA 1
ATOM 897 C C . PRO A 1 115 ? -20.589 -3.972 14.133 1.00 87.94 115 PRO A C 1
ATOM 899 O O . PRO A 1 115 ? -20.724 -4.639 13.104 1.00 87.94 115 PRO A O 1
ATOM 902 N N . LYS A 1 116 ? -21.543 -3.904 15.065 1.00 88.25 116 LYS A N 1
ATOM 903 C CA . LYS A 1 116 ? -22.842 -4.567 14.903 1.00 88.25 116 LYS A CA 1
ATOM 904 C C . LYS A 1 116 ? -23.621 -3.918 13.760 1.00 88.25 116 LYS A C 1
ATOM 906 O O . LYS A 1 116 ? -23.433 -2.734 13.473 1.00 88.25 116 LYS A O 1
ATOM 911 N N . ALA A 1 117 ? -24.522 -4.677 13.139 1.00 89.50 117 ALA A N 1
ATOM 912 C CA . ALA A 1 117 ? -25.398 -4.166 12.086 1.00 89.50 117 ALA A CA 1
ATOM 913 C C . ALA A 1 117 ? -26.085 -2.856 12.521 1.00 89.50 117 ALA A C 1
ATOM 915 O O . ALA A 1 117 ? -26.628 -2.774 13.621 1.00 89.50 117 ALA A O 1
ATOM 916 N N . GLY A 1 118 ? -26.031 -1.839 11.658 1.00 87.44 118 GLY A N 1
ATOM 917 C CA . GLY A 1 118 ? -26.520 -0.487 11.952 1.00 87.44 118 GLY A CA 1
ATOM 918 C C . GLY A 1 118 ? -25.490 0.462 12.579 1.00 87.44 118 GLY A C 1
ATOM 919 O O . GLY A 1 118 ? -25.816 1.627 12.780 1.00 87.44 118 GLY A O 1
ATOM 920 N N . SER A 1 119 ? -24.266 0.003 12.864 1.00 89.75 119 SER A N 1
ATOM 921 C CA . SER A 1 119 ? -23.144 0.874 13.251 1.00 89.75 119 SER A CA 1
ATOM 922 C C . SER A 1 119 ? -22.453 1.465 12.020 1.00 89.75 119 SER A C 1
ATOM 924 O O . SER A 1 119 ? -22.377 0.807 10.979 1.00 89.75 119 SER A O 1
ATOM 926 N N . ASP A 1 120 ? -21.875 2.657 12.167 1.00 89.81 120 ASP A N 1
ATOM 927 C CA . ASP A 1 120 ? -20.979 3.224 11.158 1.00 89.81 120 ASP A CA 1
ATOM 928 C C . ASP A 1 120 ? -19.706 2.375 11.019 1.00 89.81 120 ASP A C 1
ATOM 930 O O . ASP A 1 120 ? -19.175 1.829 11.994 1.00 89.81 120 ASP A O 1
ATOM 934 N N . ALA A 1 121 ? -19.203 2.263 9.789 1.00 91.25 121 ALA A N 1
ATOM 935 C CA . ALA A 1 121 ? -17.929 1.607 9.532 1.00 91.25 121 ALA A CA 1
ATOM 936 C C . ALA A 1 121 ? -16.759 2.480 10.031 1.00 91.25 121 ALA A C 1
ATOM 938 O O . ALA A 1 121 ? -16.823 3.707 9.912 1.00 91.25 121 ALA A O 1
ATOM 939 N N . PRO A 1 122 ? -15.663 1.875 10.531 1.00 93.44 122 PRO A N 1
ATOM 940 C CA . PRO A 1 122 ? -14.452 2.609 10.861 1.00 93.44 122 PRO A CA 1
ATOM 941 C C . PRO A 1 122 ? -13.935 3.428 9.677 1.00 93.44 122 PRO A C 1
ATOM 943 O O . PRO A 1 122 ? -13.969 2.967 8.533 1.00 93.44 122 PRO A O 1
ATOM 946 N N . TYR A 1 123 ? -13.415 4.622 9.963 1.00 95.25 123 TYR A N 1
ATOM 947 C CA . TYR A 1 123 ? -12.851 5.495 8.936 1.00 95.25 123 TYR A CA 1
ATOM 948 C C . TYR A 1 123 ? -11.658 4.836 8.233 1.00 95.25 123 TYR A C 1
ATOM 950 O O . TYR A 1 123 ? -10.833 4.163 8.860 1.00 95.25 123 TYR A O 1
ATOM 958 N N . VAL A 1 124 ? -11.564 5.070 6.924 1.00 97.00 124 VAL A N 1
ATOM 959 C CA . VAL A 1 124 ? -10.484 4.587 6.063 1.00 97.00 124 VAL A CA 1
ATOM 960 C C . VAL A 1 124 ? -9.777 5.786 5.453 1.00 97.00 124 VAL A C 1
ATOM 962 O O . VAL A 1 124 ? -10.367 6.528 4.670 1.00 97.00 124 VAL A O 1
ATOM 965 N N . GLU A 1 125 ? -8.499 5.952 5.776 1.00 97.75 125 GLU A N 1
ATOM 966 C CA . GLU A 1 125 ? -7.683 7.024 5.208 1.00 97.75 125 GLU A CA 1
ATOM 967 C C . GLU A 1 125 ? -7.095 6.580 3.872 1.00 97.75 125 GLU A C 1
ATOM 969 O O . GLU A 1 125 ? -6.573 5.468 3.764 1.00 97.75 125 GLU A O 1
ATOM 974 N N . SER A 1 126 ? -7.168 7.445 2.861 1.00 97.44 126 SER A N 1
ATOM 975 C CA . SER A 1 126 ? -6.738 7.121 1.496 1.00 97.44 126 SER A CA 1
ATOM 976 C C . SER A 1 126 ? -5.742 8.142 0.959 1.00 97.44 126 SER A C 1
ATOM 978 O O . SER A 1 126 ? -5.927 9.345 1.120 1.00 97.44 126 SER A O 1
ATOM 980 N N . LEU A 1 127 ? -4.704 7.665 0.271 1.00 98.00 127 LEU A N 1
ATOM 981 C CA . LEU A 1 127 ? -3.741 8.509 -0.440 1.00 98.00 127 LEU A CA 1
ATOM 982 C C . LEU A 1 127 ? -3.331 7.883 -1.775 1.00 98.00 127 LEU A C 1
ATOM 984 O O . LEU A 1 127 ? -3.437 6.670 -1.971 1.00 98.00 127 LEU A O 1
ATOM 988 N N . GLY A 1 128 ? -2.838 8.708 -2.697 1.00 98.38 128 GLY A N 1
ATOM 989 C CA . GLY A 1 128 ? -2.314 8.234 -3.977 1.00 98.38 128 GLY A CA 1
ATOM 990 C C . GLY A 1 128 ? -0.910 7.639 -3.852 1.00 98.38 128 GLY A C 1
ATOM 991 O O . GLY A 1 128 ? -0.075 8.131 -3.098 1.00 98.38 128 GLY A O 1
ATOM 992 N N . LEU A 1 129 ? -0.595 6.627 -4.647 1.00 98.69 129 LEU A N 1
ATOM 993 C CA . LEU A 1 129 ? 0.765 6.132 -4.844 1.00 98.69 129 LEU A CA 1
ATOM 994 C C . LEU A 1 129 ? 1.080 6.165 -6.335 1.00 98.69 129 LEU A C 1
ATOM 996 O O . LEU A 1 129 ? 0.507 5.411 -7.113 1.00 98.69 129 LEU A O 1
ATOM 1000 N N . TYR A 1 130 ? 1.994 7.041 -6.737 1.00 98.25 130 TYR A N 1
ATOM 1001 C CA . TYR A 1 130 ? 2.404 7.16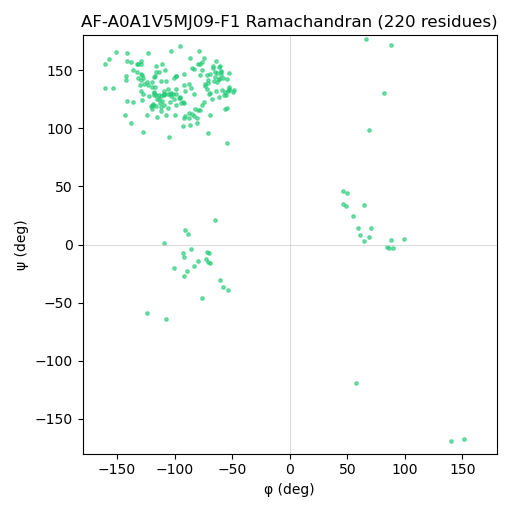0 -8.128 1.00 98.25 130 TYR A CA 1
ATOM 1002 C C . TYR A 1 130 ? 3.725 6.429 -8.375 1.00 98.25 130 TYR A C 1
ATOM 1004 O O . TYR A 1 130 ? 4.787 6.852 -7.900 1.00 98.25 130 TYR A O 1
ATOM 1012 N N . ILE A 1 131 ? 3.654 5.339 -9.139 1.00 97.19 131 ILE A N 1
ATOM 1013 C CA . ILE A 1 131 ? 4.795 4.519 -9.544 1.00 97.19 131 ILE A CA 1
ATOM 1014 C C . ILE A 1 131 ? 5.389 5.090 -10.829 1.00 97.19 131 ILE A C 1
ATOM 1016 O O . ILE A 1 131 ? 4.820 5.003 -11.920 1.00 97.19 131 ILE A O 1
ATOM 1020 N N . LYS A 1 132 ? 6.573 5.681 -10.694 1.00 91.44 132 LYS A N 1
ATOM 1021 C CA . LYS A 1 132 ? 7.376 6.227 -11.781 1.00 91.44 132 LYS A CA 1
ATOM 1022 C C . LYS A 1 132 ? 8.274 5.154 -12.369 1.00 91.44 132 LYS A C 1
ATOM 1024 O O . LYS A 1 132 ? 8.954 4.400 -11.676 1.00 91.44 132 LYS A O 1
ATOM 1029 N N . LYS A 1 133 ? 8.337 5.183 -13.688 1.00 84.25 133 LYS A N 1
ATOM 1030 C CA . LYS A 1 133 ? 9.333 4.498 -14.495 1.00 84.25 133 LYS A CA 1
ATOM 1031 C C . LYS A 1 133 ? 10.754 4.961 -14.122 1.00 84.25 133 LYS A C 1
ATOM 1033 O O . LYS A 1 133 ? 10.995 6.159 -14.006 1.00 84.25 133 LYS A O 1
ATOM 1038 N N . ALA A 1 134 ? 11.674 4.016 -13.937 1.00 79.44 134 ALA A N 1
ATOM 1039 C CA . ALA A 1 134 ? 13.108 4.274 -13.796 1.00 79.44 134 ALA A CA 1
ATOM 1040 C C . ALA A 1 134 ? 13.756 4.650 -15.138 1.00 79.44 134 ALA A C 1
ATOM 1042 O O . ALA A 1 134 ? 13.506 3.995 -16.144 1.00 79.44 134 ALA A O 1
ATOM 1043 N N . THR A 1 135 ? 14.650 5.631 -15.172 1.00 73.06 135 THR A N 1
ATOM 1044 C CA . THR A 1 135 ? 15.491 5.838 -16.361 1.00 73.06 135 THR A CA 1
ATOM 1045 C C . THR A 1 135 ? 16.641 4.831 -16.321 1.00 73.06 135 THR A C 1
ATOM 1047 O O . THR A 1 135 ? 17.448 4.903 -15.392 1.00 73.06 135 THR A O 1
ATOM 1050 N N . PRO A 1 136 ? 16.745 3.880 -17.266 1.00 65.62 136 PRO A N 1
ATOM 1051 C CA . PRO A 1 136 ? 17.852 2.936 -17.253 1.00 65.62 136 PRO A CA 1
ATOM 1052 C C . PRO A 1 136 ? 19.155 3.638 -17.642 1.00 65.62 136 PRO A C 1
ATOM 1054 O O . PRO A 1 136 ? 19.185 4.451 -18.566 1.00 65.62 136 PRO A O 1
ATOM 1057 N N . ALA A 1 137 ? 20.237 3.302 -16.943 1.00 67.94 137 ALA A N 1
ATOM 1058 C CA . ALA A 1 137 ? 21.581 3.627 -17.400 1.00 67.94 137 ALA A CA 1
ATOM 1059 C C . ALA A 1 137 ? 21.923 2.725 -18.590 1.00 67.94 137 ALA A C 1
ATOM 1061 O O . ALA A 1 137 ? 21.667 1.520 -18.532 1.00 67.94 137 ALA A O 1
ATOM 1062 N N . VAL A 1 138 ? 22.480 3.300 -19.656 1.00 68.44 138 VAL A N 1
ATOM 1063 C CA . VAL A 1 138 ? 22.883 2.536 -20.840 1.00 68.44 138 VAL A CA 1
ATOM 1064 C C . VAL A 1 138 ? 24.364 2.633 -21.060 1.00 68.44 138 VAL A C 1
ATOM 1066 O O . VAL A 1 138 ? 24.920 3.728 -21.108 1.00 68.44 138 VAL A O 1
ATOM 1069 N N . GLU A 1 139 ? 24.969 1.477 -21.270 1.00 70.88 139 GLU A N 1
ATOM 1070 C CA . GLU A 1 139 ? 26.342 1.368 -21.717 1.00 70.88 139 GLU A CA 1
ATOM 1071 C C . GLU A 1 139 ? 26.348 0.861 -23.160 1.00 70.88 139 GLU A C 1
ATOM 1073 O O . GLU A 1 139 ? 25.828 -0.216 -23.450 1.00 70.88 139 GLU A O 1
ATOM 1078 N N . VAL A 1 140 ? 26.905 1.652 -24.079 1.00 70.81 140 VAL A N 1
ATOM 1079 C CA . VAL A 1 140 ? 27.075 1.252 -25.480 1.00 70.81 140 VAL A CA 1
ATOM 1080 C C . VAL A 1 140 ? 28.471 0.673 -25.654 1.00 70.81 140 VAL A C 1
ATOM 1082 O O . VAL A 1 140 ? 29.464 1.357 -25.416 1.00 70.81 140 VAL A O 1
ATOM 1085 N N . VAL A 1 141 ? 28.543 -0.570 -26.115 1.00 73.25 141 VAL A N 1
ATOM 1086 C CA . VAL A 1 141 ? 29.791 -1.263 -26.430 1.00 73.25 141 VAL A CA 1
ATOM 1087 C C . VAL A 1 141 ? 29.948 -1.343 -27.945 1.00 73.25 141 VAL A C 1
ATOM 1089 O O . VAL A 1 141 ? 29.041 -1.775 -28.662 1.00 73.25 141 VAL A O 1
ATOM 1092 N N . VAL A 1 142 ? 31.122 -0.935 -28.426 1.00 74.75 142 VAL A N 1
ATOM 1093 C CA . VAL A 1 142 ? 31.503 -0.928 -29.843 1.00 74.75 142 VAL A CA 1
ATOM 1094 C C . VAL A 1 142 ? 32.596 -1.967 -30.063 1.00 74.75 142 VAL A C 1
ATOM 1096 O O . VAL A 1 142 ? 33.609 -1.938 -29.366 1.00 74.75 142 VAL A O 1
ATOM 1099 N N . ASN A 1 143 ? 32.421 -2.870 -31.031 1.00 73.56 143 ASN A N 1
ATOM 1100 C CA . ASN A 1 143 ? 33.435 -3.866 -31.370 1.00 73.56 143 ASN A CA 1
ATOM 1101 C C . ASN A 1 143 ? 33.539 -4.120 -32.890 1.00 73.56 143 ASN A C 1
ATOM 1103 O O . ASN A 1 143 ? 32.549 -4.527 -33.495 1.00 73.56 143 ASN A O 1
ATOM 1107 N N . PRO A 1 144 ? 34.717 -3.966 -33.514 1.00 65.62 144 PRO A N 1
ATOM 1108 C CA . PRO A 1 144 ? 35.964 -3.525 -32.898 1.00 65.62 144 PRO A CA 1
ATOM 1109 C C . PRO A 1 144 ? 35.998 -1.999 -32.716 1.00 65.62 144 PRO A C 1
ATOM 1111 O O . PRO A 1 144 ? 35.295 -1.256 -33.398 1.00 65.62 144 PRO A O 1
ATOM 1114 N N . THR A 1 145 ? 36.800 -1.530 -31.758 1.00 67.00 145 THR A N 1
ATOM 1115 C CA . THR A 1 145 ? 36.929 -0.100 -31.416 1.00 67.00 145 THR A CA 1
ATOM 1116 C C . THR A 1 145 ? 37.844 0.671 -32.371 1.00 67.00 145 THR A C 1
ATOM 1118 O O . THR A 1 145 ? 37.839 1.901 -32.375 1.00 67.00 145 THR A O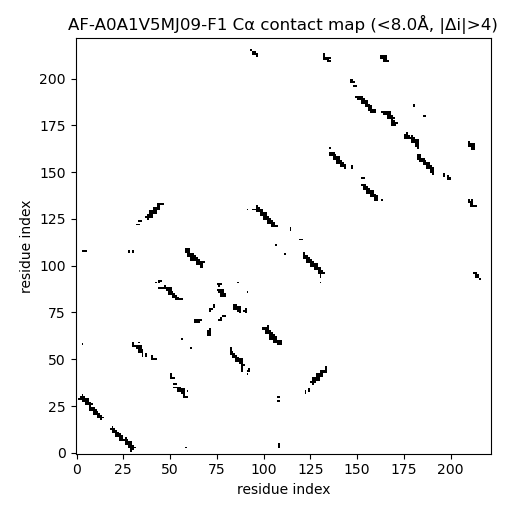 1
ATOM 1121 N N . ASN A 1 146 ? 38.636 -0.034 -33.184 1.00 63.59 146 ASN A N 1
ATOM 1122 C CA . ASN A 1 146 ? 39.525 0.554 -34.178 1.00 63.59 146 ASN A CA 1
ATOM 1123 C C . ASN A 1 146 ? 38.809 0.812 -35.511 1.00 63.59 146 ASN A C 1
ATOM 1125 O O . ASN A 1 146 ? 37.783 0.213 -35.833 1.00 63.59 146 ASN A O 1
ATOM 1129 N N . HIS A 1 147 ? 39.398 1.697 -36.315 1.00 59.56 147 HIS A N 1
ATOM 1130 C CA . HIS A 1 147 ? 38.898 2.025 -37.645 1.00 59.56 147 HIS A CA 1
ATOM 1131 C C . HIS A 1 147 ? 38.749 0.771 -38.517 1.00 59.56 147 HIS A C 1
ATOM 1133 O O . HIS A 1 147 ? 39.691 -0.009 -38.665 1.00 59.56 147 HIS A O 1
ATOM 1139 N N . GLN A 1 148 ? 37.567 0.608 -39.112 1.00 60.22 148 GLN A N 1
ATOM 1140 C CA . GLN A 1 148 ? 37.259 -0.489 -40.022 1.00 60.22 148 GLN A CA 1
ATOM 1141 C C . GLN A 1 148 ? 37.216 0.009 -41.466 1.00 60.22 148 GLN A C 1
ATOM 1143 O O . GLN A 1 148 ? 36.589 1.021 -41.771 1.00 60.22 148 GLN A O 1
ATOM 1148 N N . VAL A 1 149 ? 37.860 -0.741 -42.360 1.00 56.69 149 VAL A N 1
ATOM 1149 C CA . VAL A 1 149 ? 37.787 -0.568 -43.817 1.00 56.69 149 VAL A CA 1
ATOM 1150 C C . VAL A 1 149 ? 37.151 -1.804 -44.437 1.00 56.69 149 VAL A C 1
ATOM 1152 O O . VAL A 1 149 ? 37.241 -2.895 -43.876 1.00 56.69 149 VAL A O 1
ATOM 1155 N N . ARG A 1 150 ? 36.518 -1.659 -45.605 1.00 51.38 150 ARG A N 1
ATOM 1156 C CA . ARG A 1 150 ? 35.877 -2.779 -46.310 1.00 51.38 150 ARG A CA 1
ATOM 1157 C C . ARG A 1 150 ? 36.866 -3.950 -46.493 1.00 51.38 150 ARG A C 1
ATOM 1159 O O . ARG A 1 150 ? 37.981 -3.705 -46.950 1.00 51.38 150 ARG A O 1
ATOM 1166 N N . PRO A 1 151 ? 36.466 -5.209 -46.219 1.00 56.84 151 PRO A N 1
ATOM 1167 C CA . PRO A 1 151 ? 35.114 -5.696 -45.897 1.00 56.84 151 PRO A CA 1
ATOM 1168 C C . PRO A 1 151 ? 34.753 -5.712 -44.398 1.00 56.84 151 PRO A C 1
ATOM 1170 O O . PRO A 1 151 ? 33.758 -6.330 -44.036 1.00 56.84 151 PRO A O 1
ATOM 1173 N N . GLY A 1 152 ? 35.541 -5.071 -43.534 1.00 61.72 152 GLY A N 1
ATOM 1174 C CA . GLY A 1 152 ? 35.344 -5.073 -42.083 1.00 61.72 152 GLY A CA 1
ATOM 1175 C C . GLY A 1 152 ? 34.002 -4.488 -41.642 1.00 61.72 152 GLY A C 1
ATOM 1176 O O . GLY A 1 152 ? 33.419 -3.652 -42.328 1.00 61.72 152 GLY A O 1
ATOM 1177 N N . SER A 1 153 ? 33.520 -4.930 -40.483 1.00 64.31 153 SER A N 1
ATOM 1178 C CA . SER A 1 153 ? 32.236 -4.540 -39.895 1.00 64.31 153 SER A CA 1
ATOM 1179 C C . SER A 1 153 ? 32.407 -4.101 -38.445 1.00 64.31 153 SER A C 1
ATOM 1181 O O . SER A 1 153 ? 33.324 -4.565 -37.770 1.00 64.31 153 SER A O 1
ATOM 1183 N N . VAL A 1 154 ? 31.489 -3.276 -37.945 1.00 64.94 154 VAL A N 1
ATOM 1184 C CA . VAL A 1 154 ? 31.423 -2.892 -36.527 1.00 64.94 154 VAL A CA 1
ATOM 1185 C C . VAL A 1 154 ? 30.118 -3.383 -35.929 1.00 64.94 154 VAL A C 1
ATOM 1187 O O . VAL A 1 154 ? 29.062 -3.210 -36.519 1.00 64.94 154 VAL A O 1
ATOM 1190 N N . THR A 1 155 ? 30.178 -3.967 -34.742 1.00 71.81 155 THR A N 1
ATOM 1191 C CA . THR A 1 155 ? 29.009 -4.336 -33.951 1.00 71.81 155 THR A CA 1
ATOM 1192 C C . THR A 1 155 ? 28.816 -3.331 -32.827 1.00 71.81 155 THR A C 1
ATOM 1194 O O . THR A 1 155 ? 29.740 -3.053 -32.063 1.00 71.81 155 THR A O 1
ATOM 1197 N N . LEU A 1 156 ? 27.605 -2.796 -32.732 1.00 70.62 156 LEU A N 1
ATOM 1198 C CA . LEU A 1 156 ? 27.142 -1.974 -31.626 1.00 70.62 156 LEU A CA 1
ATOM 1199 C C . LEU A 1 156 ? 26.216 -2.814 -30.759 1.00 70.62 156 LEU A C 1
ATOM 1201 O O . LEU A 1 156 ? 25.269 -3.411 -31.263 1.00 70.62 156 LEU A O 1
ATOM 1205 N N . SER A 1 157 ? 26.464 -2.826 -29.459 1.00 69.38 157 SER A N 1
ATOM 1206 C CA . SER A 1 157 ? 25.587 -3.456 -28.473 1.00 69.38 157 SER A CA 1
ATOM 1207 C C . SER A 1 157 ? 25.297 -2.462 -27.361 1.00 69.38 157 SER A C 1
ATOM 1209 O O . SER A 1 157 ? 26.134 -1.609 -27.070 1.00 69.38 157 SER A O 1
ATOM 1211 N N . ALA A 1 158 ? 24.104 -2.517 -26.778 1.00 68.56 158 ALA A N 1
ATOM 1212 C CA . ALA A 1 158 ? 23.794 -1.724 -25.597 1.00 68.56 158 ALA A CA 1
ATOM 1213 C C . ALA A 1 158 ? 23.446 -2.656 -24.440 1.00 68.56 158 ALA A C 1
ATOM 1215 O O . ALA A 1 158 ? 22.482 -3.422 -24.515 1.00 68.56 158 ALA A O 1
ATOM 1216 N N . ASN A 1 159 ? 24.230 -2.562 -23.373 1.00 67.88 159 ASN A N 1
ATOM 1217 C CA . ASN A 1 159 ? 23.964 -3.263 -22.133 1.00 67.88 159 ASN A CA 1
ATOM 1218 C C . ASN A 1 159 ? 22.962 -2.453 -21.321 1.00 67.88 159 ASN A C 1
ATOM 1220 O O . ASN A 1 159 ? 23.123 -1.248 -21.108 1.00 67.88 159 ASN A O 1
ATOM 1224 N N . LEU A 1 160 ? 21.916 -3.136 -20.874 1.00 66.00 160 LEU A N 1
ATOM 1225 C CA . LEU A 1 160 ? 20.829 -2.554 -20.109 1.00 66.00 160 LEU A CA 1
ATOM 1226 C C . LEU A 1 160 ? 20.602 -3.373 -18.836 1.00 66.00 160 LEU A C 1
ATOM 1228 O O . LEU A 1 160 ? 20.785 -4.593 -18.855 1.00 66.00 160 LEU A O 1
ATOM 1232 N N . PRO A 1 161 ? 20.213 -2.724 -17.724 1.00 62.25 161 PRO A N 1
ATOM 1233 C CA . PRO A 1 161 ? 19.896 -3.429 -16.492 1.00 62.25 161 PRO A CA 1
ATOM 1234 C C . PRO A 1 161 ? 18.740 -4.415 -16.708 1.00 62.25 161 PRO A C 1
ATOM 1236 O O . PRO A 1 161 ? 17.842 -4.179 -17.523 1.00 62.25 161 PRO A O 1
ATOM 1239 N N . ALA A 1 162 ? 18.764 -5.525 -15.967 1.00 58.28 162 ALA A N 1
ATOM 1240 C CA . ALA A 1 162 ? 17.766 -6.586 -16.075 1.00 58.28 162 ALA A CA 1
ATOM 1241 C C . ALA A 1 162 ? 16.334 -6.035 -15.932 1.00 58.28 162 ALA A C 1
ATOM 1243 O O . ALA A 1 162 ? 16.046 -5.246 -15.034 1.00 58.28 162 ALA A O 1
ATOM 1244 N N . GLY A 1 163 ? 15.439 -6.445 -16.836 1.00 59.47 163 GLY A N 1
ATOM 1245 C CA . GLY A 1 163 ? 14.045 -5.986 -16.864 1.00 59.47 163 GLY A CA 1
ATOM 1246 C C . GLY A 1 163 ? 13.808 -4.662 -17.604 1.00 59.47 163 GLY A C 1
ATOM 1247 O O . GLY A 1 163 ? 12.656 -4.250 -17.750 1.00 59.47 163 GLY A O 1
ATOM 1248 N N . ALA A 1 164 ? 14.853 -4.003 -18.116 1.00 64.88 164 ALA A N 1
ATOM 1249 C CA . ALA A 1 164 ? 14.678 -2.906 -19.058 1.00 64.88 164 ALA A CA 1
ATOM 1250 C C . ALA A 1 164 ? 14.070 -3.414 -20.374 1.00 64.88 164 ALA A C 1
ATOM 1252 O O . ALA A 1 164 ? 14.421 -4.472 -20.891 1.00 64.88 164 ALA A O 1
ATOM 1253 N N . THR A 1 165 ? 13.169 -2.622 -20.941 1.00 60.94 165 THR A N 1
ATOM 1254 C CA . THR A 1 165 ? 12.519 -2.898 -22.224 1.00 60.94 165 THR A CA 1
ATOM 1255 C C . THR A 1 165 ? 12.563 -1.645 -23.077 1.00 60.94 165 THR A C 1
ATOM 1257 O O . THR A 1 165 ? 12.582 -0.536 -22.546 1.00 60.94 165 THR A O 1
ATOM 1260 N N . GLY A 1 166 ? 12.507 -1.801 -24.389 1.00 68.69 166 GLY A N 1
ATOM 1261 C CA . GLY A 1 166 ? 12.481 -0.684 -25.321 1.00 68.69 166 GLY A CA 1
ATOM 1262 C C . GLY A 1 166 ? 13.103 -1.083 -26.645 1.00 68.69 166 GLY A C 1
ATOM 1263 O O . GLY A 1 166 ? 13.373 -2.263 -26.884 1.00 68.69 166 GLY A O 1
ATOM 1264 N N . THR A 1 167 ? 13.368 -0.086 -27.476 1.00 70.81 167 THR A N 1
ATOM 1265 C CA . THR A 1 167 ? 14.065 -0.269 -28.745 1.00 70.81 167 THR A CA 1
ATOM 1266 C C . THR A 1 167 ? 15.240 0.688 -28.849 1.00 70.81 167 THR A C 1
ATOM 1268 O O . THR A 1 167 ? 15.146 1.840 -28.430 1.00 70.81 167 THR A O 1
ATOM 1271 N N . LEU A 1 168 ? 16.325 0.223 -29.449 1.00 71.12 168 LEU A N 1
ATOM 1272 C CA . LEU A 1 168 ? 17.497 1.002 -29.803 1.00 71.12 168 LEU A CA 1
ATOM 1273 C C . LEU A 1 168 ? 17.420 1.320 -31.291 1.00 71.12 168 LEU A C 1
ATOM 1275 O O . LEU A 1 168 ? 17.223 0.426 -32.108 1.00 71.12 168 LEU A O 1
ATOM 1279 N N . GLN A 1 169 ? 17.586 2.589 -31.640 1.00 75.62 169 GLN A N 1
ATOM 1280 C CA . GLN A 1 169 ? 17.739 3.026 -33.022 1.00 75.62 169 GLN A CA 1
ATOM 1281 C C . GLN A 1 169 ? 19.167 3.527 -33.204 1.00 75.62 169 GLN A C 1
ATOM 1283 O O . GLN A 1 169 ? 19.712 4.193 -32.323 1.00 75.62 169 GLN A O 1
ATOM 1288 N N . TYR A 1 170 ? 19.762 3.214 -34.349 1.00 71.88 170 TYR A N 1
ATOM 1289 C CA . TYR A 1 170 ? 21.097 3.676 -34.707 1.00 71.88 170 TYR A CA 1
ATOM 1290 C C . TYR A 1 170 ? 21.012 4.724 -35.812 1.00 71.88 170 TYR A C 1
ATOM 1292 O O . TYR A 1 170 ? 20.092 4.700 -36.636 1.00 71.88 170 TYR A O 1
ATOM 1300 N N . TRP A 1 171 ? 21.980 5.639 -35.821 1.00 69.88 171 TRP A N 1
ATOM 1301 C CA . TRP A 1 171 ? 22.127 6.671 -36.841 1.00 69.88 171 TRP A CA 1
ATOM 130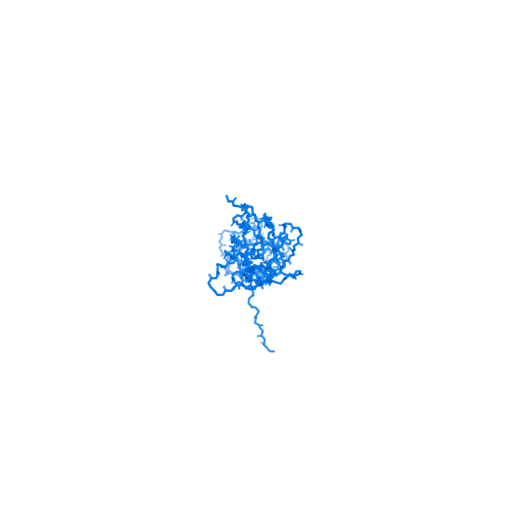2 C C . TRP A 1 171 ? 23.552 6.673 -37.385 1.00 69.88 171 TRP A C 1
ATOM 1304 O O . TRP A 1 171 ? 24.510 6.506 -36.633 1.00 69.88 171 TRP A O 1
ATOM 1314 N N . VAL A 1 172 ? 23.682 6.897 -38.689 1.00 66.75 172 VAL A N 1
ATOM 1315 C CA . VAL A 1 172 ? 24.952 7.080 -39.397 1.00 66.75 172 VAL A CA 1
ATOM 1316 C C . VAL A 1 172 ? 24.829 8.368 -40.201 1.00 66.75 172 VAL A C 1
ATOM 1318 O O . VAL A 1 172 ? 23.892 8.507 -40.978 1.00 66.75 172 VAL A O 1
ATOM 1321 N N . ASN A 1 173 ? 25.747 9.322 -40.013 1.00 65.44 173 ASN A N 1
ATOM 1322 C CA . ASN A 1 173 ? 25.713 10.629 -40.692 1.00 65.44 173 ASN A CA 1
ATOM 1323 C C . ASN A 1 173 ? 24.340 11.329 -40.598 1.00 65.44 173 ASN A C 1
ATOM 1325 O O . ASN A 1 173 ? 23.822 11.831 -41.591 1.00 65.44 173 ASN A O 1
ATOM 1329 N N . ASN A 1 174 ? 23.734 11.323 -39.407 1.00 65.19 174 ASN A N 1
ATOM 1330 C CA . ASN A 1 174 ? 22.392 11.853 -39.121 1.00 65.19 174 ASN A CA 1
ATOM 1331 C C . ASN A 1 174 ? 21.215 11.141 -39.823 1.00 65.19 174 ASN A C 1
ATOM 1333 O O . ASN A 1 174 ? 20.067 11.528 -39.607 1.00 65.19 174 ASN A O 1
ATOM 1337 N N . GLU A 1 175 ? 21.446 10.069 -40.579 1.00 64.00 175 GLU A N 1
ATOM 1338 C CA . GLU A 1 175 ? 20.391 9.235 -41.162 1.00 64.00 175 GLU A CA 1
ATOM 1339 C C . GLU A 1 175 ? 20.149 7.983 -40.315 1.00 64.00 175 GLU A C 1
ATOM 1341 O O . GLU A 1 175 ? 21.075 7.428 -39.722 1.00 64.00 175 GLU A O 1
ATOM 1346 N N . LYS A 1 176 ? 18.892 7.527 -40.238 1.00 69.62 176 LYS A N 1
ATOM 1347 C CA . LYS A 1 176 ? 18.546 6.289 -39.525 1.00 69.62 176 LYS A CA 1
ATOM 1348 C C . LYS A 1 176 ? 19.204 5.096 -40.214 1.00 69.62 176 LYS A C 1
ATOM 1350 O O . LYS A 1 176 ? 19.075 4.936 -41.425 1.00 69.62 176 LYS A O 1
ATOM 1355 N N . TYR A 1 177 ? 19.851 4.243 -39.431 1.00 68.88 177 TYR A N 1
ATOM 1356 C CA . TYR A 1 177 ? 20.426 2.994 -39.905 1.00 68.88 177 TYR A CA 1
ATOM 1357 C C . TYR A 1 177 ? 19.662 1.802 -39.333 1.00 68.88 177 TYR A C 1
ATOM 1359 O O . TYR A 1 177 ? 19.650 1.602 -38.118 1.00 68.88 177 TYR A O 1
ATOM 1367 N N . GLY A 1 178 ? 19.074 1.005 -40.227 1.00 70.88 178 GLY A N 1
ATOM 1368 C CA . GLY A 1 178 ? 18.311 -0.191 -39.874 1.00 70.88 178 GLY A CA 1
ATOM 1369 C C . GLY A 1 178 ? 17.022 0.099 -39.102 1.00 70.88 178 GLY A C 1
ATOM 1370 O O . GLY A 1 178 ? 16.710 1.245 -38.760 1.00 70.88 178 GLY A O 1
ATOM 1371 N N . ASP A 1 179 ? 16.281 -0.971 -38.832 1.00 75.94 179 ASP A N 1
ATOM 1372 C CA . ASP A 1 179 ? 15.086 -0.929 -37.994 1.00 75.94 179 ASP A CA 1
ATOM 1373 C C . ASP A 1 179 ? 15.453 -0.869 -36.500 1.00 75.94 179 ASP A C 1
ATOM 1375 O O . ASP A 1 179 ? 16.536 -1.324 -36.111 1.00 75.94 179 ASP A O 1
ATOM 1379 N N . PRO A 1 180 ? 14.567 -0.333 -35.638 1.00 74.75 180 PRO A N 1
ATOM 1380 C CA . PRO A 1 180 ? 14.776 -0.361 -34.199 1.00 74.75 180 PRO A CA 1
ATOM 1381 C C . PRO A 1 180 ? 14.948 -1.797 -33.690 1.00 74.75 180 PRO A C 1
ATOM 1383 O O . PRO A 1 180 ? 14.102 -2.655 -33.941 1.00 74.75 180 PRO A O 1
ATOM 1386 N N . VAL A 1 181 ? 16.006 -2.055 -32.922 1.00 72.94 181 VAL A N 1
ATOM 1387 C CA . VAL A 1 181 ? 16.251 -3.374 -32.318 1.00 72.94 181 VAL A CA 1
ATOM 1388 C C . VAL A 1 181 ? 15.803 -3.412 -30.861 1.00 72.94 181 VAL A C 1
ATOM 1390 O O . VAL A 1 181 ? 15.946 -2.409 -30.160 1.00 72.94 181 VAL A O 1
ATOM 1393 N N . PRO A 1 182 ? 15.286 -4.540 -30.352 1.00 69.38 182 PRO A N 1
ATOM 1394 C CA . PRO A 1 182 ? 14.973 -4.671 -28.936 1.00 69.38 182 PRO A CA 1
ATOM 1395 C C . PRO A 1 182 ? 16.199 -4.476 -28.035 1.00 69.38 182 PRO A C 1
ATOM 1397 O O . PRO A 1 182 ? 17.328 -4.822 -28.384 1.00 69.38 182 PRO A O 1
ATOM 1400 N N . VAL A 1 183 ? 15.949 -3.952 -26.837 1.00 66.75 183 VAL A N 1
ATOM 1401 C CA . VAL A 1 183 ? 16.920 -3.863 -25.736 1.00 66.75 183 VAL A CA 1
ATOM 1402 C C . VAL A 1 183 ? 17.632 -5.204 -25.495 1.00 66.75 183 VAL A C 1
ATOM 1404 O O . VAL A 1 183 ? 16.979 -6.241 -25.408 1.00 66.75 183 VAL A O 1
ATOM 1407 N N . GLY A 1 184 ? 18.966 -5.174 -25.366 1.00 63.28 184 GLY A N 1
ATOM 1408 C CA . GLY A 1 184 ? 19.803 -6.360 -25.135 1.00 63.28 184 GLY A CA 1
ATOM 1409 C C . GLY A 1 184 ? 20.267 -7.089 -26.402 1.00 63.28 184 GLY A C 1
ATOM 1410 O O . GLY A 1 184 ? 20.922 -8.123 -26.295 1.00 63.28 184 GLY A O 1
ATOM 1411 N N . GLN A 1 185 ? 19.950 -6.569 -27.592 1.00 67.31 185 GLN A N 1
ATOM 1412 C CA . GLN A 1 185 ? 20.479 -7.068 -28.864 1.00 67.31 185 GLN A CA 1
ATOM 1413 C C . GLN A 1 185 ? 21.590 -6.172 -29.429 1.00 67.31 185 GLN A C 1
ATOM 1415 O O . GLN A 1 185 ? 21.797 -5.038 -28.987 1.00 67.31 185 GLN A O 1
ATOM 1420 N N . SER A 1 186 ? 22.297 -6.703 -30.426 1.00 67.75 186 SER A N 1
ATOM 1421 C CA . SER A 1 186 ? 23.400 -6.036 -31.117 1.00 67.75 186 SER A CA 1
ATOM 1422 C C . SER A 1 186 ? 23.059 -5.800 -32.586 1.00 67.75 186 SER A C 1
ATOM 1424 O O . SER A 1 186 ? 22.383 -6.618 -33.206 1.00 67.75 186 SER A O 1
ATOM 1426 N N . VAL A 1 187 ? 23.579 -4.718 -33.166 1.00 68.62 187 VAL A N 1
ATOM 1427 C CA . VAL A 1 187 ? 23.517 -4.442 -34.608 1.00 68.62 187 VAL A CA 1
ATOM 1428 C C . VAL A 1 187 ? 24.916 -4.484 -35.193 1.00 68.62 187 VAL A C 1
ATOM 1430 O O . VAL A 1 187 ? 25.816 -3.802 -34.705 1.00 68.62 187 VAL A O 1
ATOM 1433 N N . THR A 1 188 ? 25.091 -5.250 -36.268 1.00 68.62 188 THR A N 1
ATOM 1434 C CA . THR A 1 188 ? 26.331 -5.267 -37.047 1.00 68.62 188 THR A CA 1
ATOM 1435 C C . THR A 1 188 ? 26.186 -4.381 -38.279 1.00 68.62 188 THR A C 1
ATOM 1437 O O . THR A 1 188 ? 25.337 -4.602 -39.138 1.00 68.62 188 THR A O 1
ATOM 1440 N N . LEU A 1 189 ? 27.045 -3.372 -38.358 1.00 64.12 189 LEU A N 1
ATOM 1441 C CA . LEU A 1 189 ? 27.209 -2.467 -39.481 1.00 64.12 189 LEU A CA 1
ATOM 1442 C C . LEU A 1 189 ? 28.271 -3.044 -40.419 1.00 64.12 189 LEU A C 1
ATOM 1444 O O . LEU A 1 189 ? 29.458 -3.062 -40.082 1.00 64.12 189 LEU A O 1
ATOM 1448 N N . SER A 1 190 ? 27.857 -3.486 -41.603 1.00 59.03 190 SER A N 1
ATOM 1449 C CA . SER A 1 190 ? 28.767 -3.897 -42.677 1.00 59.03 190 SER A CA 1
ATOM 1450 C C . SER A 1 190 ? 28.717 -2.871 -43.818 1.00 59.03 190 SER A C 1
ATOM 1452 O O . SER A 1 190 ? 27.626 -2.500 -44.255 1.00 59.03 190 SER A O 1
ATOM 1454 N N . PRO A 1 191 ? 29.860 -2.403 -44.346 1.00 49.50 191 PRO A N 1
ATOM 1455 C CA . PRO A 1 191 ? 29.888 -1.522 -45.504 1.00 49.50 191 PRO A CA 1
ATOM 1456 C C . PRO A 1 191 ? 29.501 -2.309 -46.766 1.00 49.50 191 PRO A C 1
ATOM 1458 O O . PRO A 1 191 ? 30.341 -2.958 -47.393 1.00 49.50 191 PRO A O 1
ATOM 1461 N N . ALA A 1 192 ? 28.224 -2.257 -47.154 1.00 44.72 192 ALA A N 1
ATOM 1462 C CA . ALA A 1 192 ? 27.728 -2.852 -48.394 1.00 44.72 192 ALA A CA 1
ATOM 1463 C C . ALA A 1 192 ? 27.192 -1.784 -49.373 1.00 44.72 192 ALA A C 1
ATOM 1465 O O . ALA A 1 192 ? 26.266 -1.035 -49.076 1.00 44.72 192 ALA A O 1
ATOM 1466 N N . THR A 1 193 ? 27.836 -1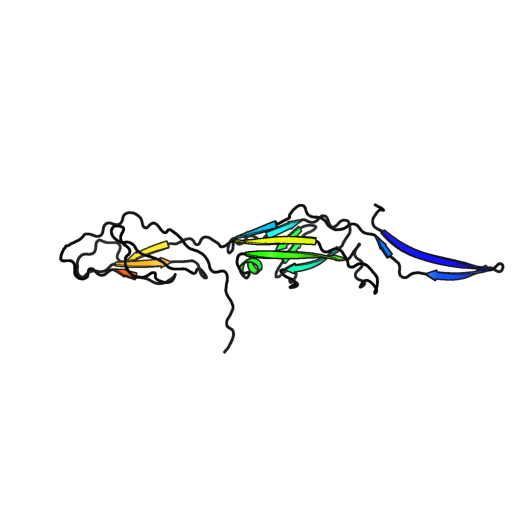.748 -50.549 1.00 36.34 193 THR A N 1
ATOM 1467 C CA . THR A 1 193 ? 27.441 -1.136 -51.841 1.00 36.34 193 THR A CA 1
ATOM 1468 C C . THR A 1 193 ? 27.280 0.387 -51.976 1.00 36.34 193 THR A C 1
ATOM 1470 O O . THR A 1 193 ? 26.534 0.839 -52.840 1.00 36.34 193 THR A O 1
ATOM 1473 N N . LYS A 1 194 ? 28.068 1.207 -51.273 1.00 36.97 194 LYS A N 1
ATOM 1474 C CA . LYS A 1 194 ? 28.501 2.500 -51.847 1.00 36.97 194 LYS A CA 1
ATOM 1475 C C . LYS A 1 194 ? 30.014 2.477 -52.036 1.00 36.97 194 LYS A C 1
ATOM 1477 O O . LYS A 1 194 ? 30.759 2.169 -51.114 1.00 36.97 194 LYS A O 1
ATOM 1482 N N . THR A 1 195 ? 30.450 2.743 -53.262 1.00 32.84 195 THR A N 1
ATOM 1483 C CA . THR A 1 195 ? 31.818 2.667 -53.813 1.00 32.84 195 THR A CA 1
ATOM 1484 C C . THR A 1 195 ? 32.821 3.653 -53.201 1.00 32.84 195 THR A C 1
ATOM 1486 O O . THR A 1 195 ? 33.856 3.942 -53.792 1.00 32.84 195 THR A O 1
ATOM 1489 N N . THR A 1 196 ? 32.554 4.171 -52.010 1.00 35.31 196 THR A N 1
ATOM 1490 C CA . THR A 1 196 ? 33.375 5.184 -51.359 1.00 35.31 196 THR A CA 1
ATOM 1491 C C . THR A 1 196 ? 33.883 4.633 -50.039 1.00 35.31 196 THR A C 1
ATOM 1493 O O . THR A 1 196 ? 33.086 4.300 -49.163 1.00 35.31 196 THR A O 1
ATOM 1496 N N . ASN A 1 197 ? 35.210 4.549 -49.908 1.00 37.66 197 ASN A N 1
ATOM 1497 C CA . ASN A 1 197 ? 35.912 4.415 -48.633 1.00 37.66 197 ASN A CA 1
ATOM 1498 C C . ASN A 1 197 ? 35.473 5.567 -47.718 1.00 37.66 197 ASN A C 1
ATOM 1500 O O . ASN A 1 197 ? 36.083 6.632 -47.732 1.00 37.66 197 ASN A O 1
ATOM 1504 N N . LEU A 1 198 ? 34.380 5.389 -46.979 1.00 35.41 198 LEU A N 1
ATOM 1505 C CA . LEU A 1 198 ? 33.964 6.338 -45.960 1.00 35.41 198 LEU A CA 1
ATOM 1506 C C . LEU A 1 198 ? 34.588 5.879 -44.644 1.00 35.41 198 LEU A C 1
ATOM 1508 O O . LEU A 1 198 ? 34.177 4.841 -44.121 1.00 35.41 198 LEU A O 1
ATOM 1512 N N . PRO A 1 199 ? 35.595 6.594 -44.121 1.00 37.56 199 PRO A N 1
ATOM 1513 C CA . PRO A 1 199 ? 36.024 6.367 -42.755 1.00 37.56 199 PRO A CA 1
ATOM 1514 C C . PRO A 1 199 ? 34.843 6.673 -41.825 1.00 37.56 199 PRO A C 1
ATOM 1516 O O . PRO A 1 199 ? 34.230 7.737 -41.919 1.00 37.56 199 PRO A O 1
ATOM 1519 N N . PHE A 1 200 ? 34.489 5.730 -40.953 1.00 38.94 200 PHE A N 1
ATOM 1520 C CA . PHE A 1 200 ? 33.494 5.954 -39.906 1.00 38.94 200 PHE A CA 1
ATOM 1521 C C . PHE A 1 200 ? 34.176 6.691 -38.746 1.00 38.94 200 PHE A C 1
ATOM 1523 O O . PHE A 1 200 ? 35.012 6.112 -38.052 1.00 38.94 200 PHE A O 1
ATOM 1530 N N . TRP A 1 201 ? 33.847 7.970 -38.551 1.00 31.53 201 TRP A N 1
ATOM 1531 C CA . TRP A 1 201 ? 34.295 8.767 -37.405 1.00 31.53 201 TRP A CA 1
ATOM 1532 C C . TRP A 1 201 ? 33.157 8.826 -36.381 1.00 31.53 201 TRP A C 1
ATOM 1534 O O . TRP A 1 201 ? 32.039 9.198 -36.726 1.00 31.53 201 TRP A O 1
ATOM 1544 N N . TRP A 1 202 ? 33.421 8.441 -35.130 1.00 39.00 202 TRP A N 1
ATOM 1545 C CA . TRP A 1 202 ? 32.429 8.506 -34.054 1.00 39.00 202 TRP A CA 1
ATOM 1546 C C . TRP A 1 202 ? 32.463 9.878 -33.382 1.00 39.00 202 TRP A C 1
ATOM 1548 O O . TRP A 1 202 ? 33.416 10.207 -32.680 1.00 39.00 202 TRP A O 1
ATOM 1558 N N . ASN A 1 203 ? 31.397 10.656 -33.527 1.00 28.36 203 ASN A N 1
ATOM 1559 C CA . ASN A 1 203 ? 31.092 11.786 -32.659 1.00 28.36 203 ASN A CA 1
ATOM 1560 C C . ASN A 1 203 ? 29.653 11.646 -32.139 1.00 28.36 203 ASN A C 1
ATOM 1562 O O . ASN A 1 203 ? 28.687 12.018 -32.791 1.00 28.36 203 ASN A O 1
ATOM 1566 N N . THR A 1 204 ? 29.568 11.100 -30.922 1.00 32.53 204 THR A N 1
ATOM 1567 C CA . THR A 1 204 ? 28.434 11.184 -29.986 1.00 32.53 204 THR A CA 1
ATOM 1568 C C . THR A 1 204 ? 27.156 10.440 -30.400 1.00 32.53 204 THR A C 1
ATOM 1570 O O . THR A 1 204 ? 26.300 10.960 -31.108 1.00 32.53 204 THR A O 1
ATOM 1573 N N . ALA A 1 205 ? 26.965 9.229 -29.862 1.00 34.16 205 ALA A N 1
ATOM 1574 C CA . ALA A 1 205 ? 25.658 8.574 -29.866 1.00 34.16 205 ALA A CA 1
ATOM 1575 C C . ALA A 1 205 ? 24.706 9.335 -28.925 1.00 34.16 205 ALA A C 1
ATOM 1577 O O . ALA A 1 205 ? 24.892 9.336 -27.709 1.00 34.16 205 ALA A O 1
ATOM 1578 N N . VAL A 1 206 ? 23.690 9.997 -29.479 1.00 30.55 206 VAL A N 1
ATOM 1579 C CA . VAL A 1 206 ? 22.626 10.636 -28.694 1.00 30.55 206 VAL A CA 1
ATOM 1580 C C . VAL A 1 206 ? 21.481 9.632 -28.543 1.00 30.55 206 VAL A C 1
ATOM 1582 O O . VAL A 1 206 ? 20.709 9.423 -29.476 1.00 30.55 206 VAL A O 1
ATOM 1585 N N . MET A 1 207 ? 21.365 8.984 -27.378 1.00 33.44 207 MET A N 1
ATOM 1586 C CA . MET A 1 207 ? 20.165 8.212 -27.026 1.00 33.44 207 MET A CA 1
ATOM 1587 C C . MET A 1 207 ? 19.047 9.167 -26.617 1.00 33.44 207 MET A C 1
ATOM 1589 O O . MET A 1 207 ? 19.202 9.918 -25.658 1.00 33.44 207 MET A O 1
ATOM 1593 N N . THR A 1 208 ? 17.918 9.144 -27.328 1.00 31.22 208 THR A N 1
ATOM 1594 C CA . THR A 1 208 ? 16.842 10.122 -27.105 1.00 31.22 208 THR A CA 1
ATOM 1595 C C . THR A 1 208 ? 15.670 9.616 -26.275 1.00 31.22 208 THR A C 1
ATOM 1597 O O . THR A 1 208 ? 14.988 10.452 -25.698 1.00 31.22 208 THR A O 1
ATOM 1600 N N . THR A 1 209 ? 15.424 8.308 -26.125 1.00 30.12 209 THR A N 1
ATOM 1601 C CA . THR A 1 209 ? 14.367 7.822 -25.211 1.00 30.12 209 THR A CA 1
ATOM 1602 C C . THR A 1 209 ? 14.549 6.361 -24.808 1.00 30.12 209 THR A C 1
ATOM 1604 O O . THR A 1 209 ? 14.755 5.496 -25.652 1.00 30.12 209 THR A O 1
ATOM 1607 N N . ILE A 1 210 ? 14.398 6.075 -23.511 1.00 32.28 210 ILE A N 1
ATOM 1608 C CA . ILE A 1 210 ? 14.215 4.715 -22.995 1.00 32.28 210 ILE A CA 1
ATOM 1609 C C . ILE A 1 210 ? 13.105 4.760 -21.959 1.00 32.28 210 ILE A C 1
ATOM 1611 O O . ILE A 1 210 ? 13.178 5.512 -20.990 1.00 32.28 210 ILE A O 1
ATOM 1615 N N . ASN A 1 211 ? 12.067 3.961 -22.182 1.00 33.44 211 ASN A N 1
ATOM 1616 C CA . ASN A 1 211 ? 10.929 3.830 -21.285 1.00 33.44 211 ASN A CA 1
ATOM 1617 C C . ASN A 1 211 ? 10.958 2.429 -20.663 1.00 33.44 211 ASN A C 1
ATOM 1619 O O . ASN A 1 211 ? 10.732 1.466 -21.391 1.00 33.44 211 ASN A O 1
ATOM 1623 N N . PRO A 1 212 ? 11.154 2.266 -19.347 1.00 32.97 212 PRO A N 1
ATOM 1624 C CA . PRO A 1 212 ? 11.022 0.951 -18.718 1.00 32.97 212 PRO A CA 1
ATOM 1625 C C . PRO A 1 212 ? 9.566 0.450 -18.803 1.00 32.97 212 PRO A C 1
ATOM 1627 O O . PRO A 1 212 ? 8.612 1.241 -18.815 1.00 32.97 212 PRO A O 1
ATOM 1630 N N . SER A 1 213 ? 9.378 -0.867 -18.896 1.00 34.97 213 SER A N 1
ATOM 1631 C CA . SER A 1 213 ? 8.056 -1.503 -18.987 1.00 34.97 213 SER A CA 1
ATOM 1632 C C . SER A 1 213 ? 7.267 -1.388 -17.668 1.00 34.97 213 SER A C 1
ATOM 1634 O O . SER A 1 213 ? 7.867 -1.428 -16.592 1.00 34.97 213 SER A O 1
ATOM 1636 N N . PRO A 1 214 ? 5.924 -1.273 -17.726 1.00 37.75 214 PRO A N 1
ATOM 1637 C CA . PRO A 1 214 ? 5.024 -1.434 -16.588 1.00 37.75 214 PRO A CA 1
ATOM 1638 C C . PRO A 1 214 ? 4.544 -2.879 -16.325 1.00 37.75 214 PRO A C 1
ATOM 1640 O O . PRO A 1 214 ? 3.662 -3.047 -15.495 1.00 37.75 214 PRO A O 1
ATOM 1643 N N . ALA A 1 215 ? 5.064 -3.922 -16.980 1.00 31.95 215 ALA A N 1
ATOM 1644 C CA . ALA A 1 215 ? 4.528 -5.277 -16.808 1.00 31.95 215 ALA A CA 1
ATOM 1645 C C . ALA A 1 215 ? 5.611 -6.366 -16.824 1.00 31.95 215 ALA A C 1
ATOM 1647 O O . ALA A 1 215 ? 6.181 -6.674 -17.869 1.00 31.95 215 ALA A O 1
ATOM 1648 N N . GLN A 1 216 ? 5.831 -6.994 -15.668 1.00 29.38 216 GLN A N 1
ATOM 1649 C CA . GLN A 1 216 ? 6.142 -8.420 -15.599 1.00 29.38 216 GLN A CA 1
ATOM 1650 C C . GLN A 1 216 ? 4.883 -9.131 -15.096 1.00 29.38 216 GLN A C 1
ATOM 1652 O O . GLN A 1 216 ? 4.661 -9.253 -13.896 1.00 29.38 216 GLN A O 1
ATOM 1657 N N . THR A 1 217 ? 4.035 -9.593 -16.013 1.00 25.36 217 THR A N 1
ATOM 1658 C CA . THR A 1 217 ? 3.134 -10.707 -15.707 1.00 25.36 217 THR A CA 1
ATOM 1659 C C . THR A 1 217 ? 3.934 -11.981 -15.912 1.00 25.36 217 THR A C 1
ATOM 1661 O O . THR A 1 217 ? 4.311 -12.307 -17.038 1.00 25.36 217 THR A O 1
ATOM 1664 N N . TRP A 1 218 ? 4.237 -12.666 -14.813 1.00 24.92 218 TRP A N 1
ATOM 1665 C CA . TRP A 1 218 ? 4.770 -14.021 -14.831 1.00 24.92 218 TRP A CA 1
ATOM 1666 C C . TRP A 1 218 ? 3.830 -14.907 -15.651 1.00 24.92 218 TRP A C 1
ATOM 1668 O O . TRP A 1 218 ? 2.671 -15.081 -15.281 1.00 24.92 218 TRP A O 1
ATOM 1678 N N . ILE A 1 219 ? 4.321 -15.468 -16.755 1.00 26.33 219 ILE A N 1
ATOM 1679 C CA . ILE A 1 219 ? 3.709 -16.670 -17.315 1.00 26.33 219 ILE A CA 1
ATOM 1680 C C . ILE A 1 219 ? 4.262 -17.827 -16.488 1.00 26.33 219 ILE A C 1
ATOM 1682 O O . ILE A 1 219 ? 5.436 -18.179 -16.585 1.00 26.33 219 ILE A O 1
ATOM 1686 N N . THR A 1 220 ? 3.414 -18.350 -15.609 1.00 34.44 220 THR A N 1
ATOM 1687 C CA . THR A 1 220 ? 3.549 -19.683 -15.031 1.00 34.44 220 THR A CA 1
ATOM 1688 C C . THR A 1 220 ? 3.120 -20.742 -16.047 1.00 34.44 220 THR A C 1
ATOM 1690 O O . THR A 1 220 ? 2.277 -20.490 -16.907 1.00 34.44 220 THR A O 1
ATOM 1693 N N . THR A 1 221 ? 3.641 -21.954 -15.828 1.00 30.23 221 THR A N 1
ATOM 1694 C CA . THR A 1 221 ? 3.351 -23.252 -16.475 1.00 30.23 221 THR A CA 1
ATOM 1695 C C . THR A 1 221 ? 4.061 -23.490 -17.814 1.00 30.23 221 THR A C 1
ATOM 1697 O O . THR A 1 221 ? 4.069 -22.620 -18.675 1.00 30.23 221 THR A O 1
ATOM 1700 N N . SER A 1 222 ? 4.725 -24.626 -18.037 1.00 35.81 222 SER A N 1
ATOM 1701 C CA . SER A 1 222 ? 4.730 -25.938 -17.354 1.00 35.81 222 SER A CA 1
ATOM 1702 C C . SER A 1 222 ? 6.123 -26.558 -17.355 1.00 35.81 222 SER A C 1
ATOM 1704 O O . SER A 1 222 ? 6.770 -26.457 -18.422 1.00 35.81 222 SER A O 1
#

Mean predicted aligned error: 12.22 Å

Solvent-accessible surface area (backbone atoms only — not comparable to full-atom values): 13911 Å² total; per-residue (Å²): 132,81,78,69,44,79,46,72,55,69,49,78,49,70,54,99,87,69,55,75,50,77,50,70,54,97,50,50,79,48,68,56,74,62,46,62,90,70,61,63,50,73,44,53,40,88,64,83,57,60,44,72,51,60,46,48,42,68,68,37,31,86,67,54,45,26,50,76,86,42,79,56,48,79,81,67,36,27,45,75,58,91,54,33,41,34,40,30,33,80,43,59,55,69,50,53,56,43,82,45,45,38,37,40,36,44,21,64,69,59,46,81,71,78,73,56,93,92,55,79,77,73,68,66,51,73,29,41,35,37,34,38,67,37,78,75,69,76,48,78,48,64,43,62,82,64,89,59,58,82,86,43,56,39,33,42,33,42,51,62,60,90,82,58,41,50,57,48,74,48,70,54,96,90,37,80,43,80,75,69,38,56,62,73,50,69,49,75,51,61,78,76,92,65,100,60,94,66,79,80,78,91,79,78,90,80,85,87,74,70,58,44,65,53,73,83,78,82,83,77,86,134

Foldseek 3Di:
DDQWDKDKDKDWDADPVGDIDIDIDPIDTDFDAKDFPAQEWEDEAPPQAWIKTFIPCRLWAWDFKDKQNHTDDEPPQWHDDVRMITGGSVNLNQAFAAKIKMKTFTHRNPDPDDDDPPDDDGDIDMHIYGYHYDDWDKDKDKPPPDKDWPQDKIKIAIDTPPQFWDWDWDDAPNHTDDDTHIHGDMDIGGDPDDPDGDTRDDDDDDDDDGTGGRDDPDDDDD

Secondary structure (DSSP, 8-state):
-PPPEEE--EEEEE-TTS-EEEEE---EEE-PPPB-S--EEEEETT----EEEE-B-TT-EEEEEEETTEEPPBTTTEEEETTEEEE-HHHHTTSPSEEEEEEEEEEGGG--SPPPTTSPPPPEEEEEEEEEPP----EEEEES-S---TT--EEEEEE--TT---EEEEEETTEEEEEEEETT-EEEE---S--S-----------------S--------

Sequence (222 aa):
MKAPQKVVVYARLADNVGNVTIINSDGMVIYNDIKTTVIQLNYTKLSNKDASVSYDFKGNTFKELLLDDVVLRNNVDYTINGNWIYLKSSYLDTLAAGLHTVKTTCYPLGVTETPKAGSDAPYVESLGLYIKKATPAVEVVVNPTNHQVRPGSVTLSANLPAGATGTLQYWVNNEKYGDPVPVGQSVTLSPATKTTNLPFWWNTAVMTTINPSPAQTWITTS

Nearest PDB structures (foldseek):
  4v2x-assembly1_A  TM=5.568E-01  e=3.017E-06  Halalkalibacterium halodurans
  5xrc-assembly2_C  TM=5.490E-01  e=7.345E-06  Bacillus sp. BG-CS10
  3bwu-assembly1_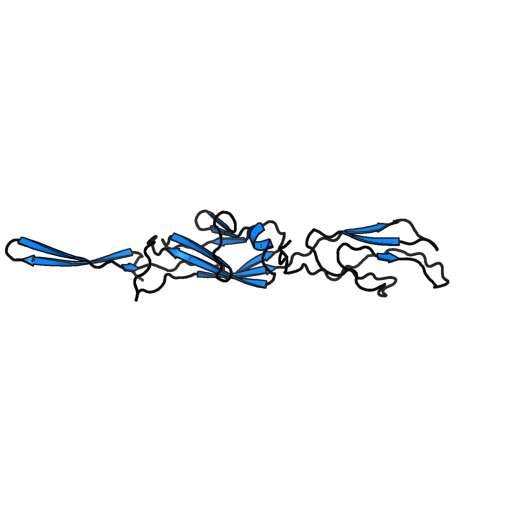C  TM=4.098E-01  e=3.353E-03  Escherichia coli K-12
  7s62-assembly1_A  TM=2.665E-01  e=2.095E-01  Xenopus laevis
  2os7-assembly1_A-2  TM=1.732E-01  e=4.840E-01  Yersinia pestis

pLDDT: mean 78.76, std 22.38, range [24.92, 98.69]